Protein AF-A0A7Y9XLE7-F1 (afdb_monomer)

InterPro domains:
  IPR015025 PoNi, C-terminal [PF08929] (77-191)
  IPR028983 PA2201-like, C-terminal [G3DSA:1.10.3920.10] (38-195)
  IPR028983 PA2201-like, C-terminal [SSF140731] (40-192)

Structure (mmCIF, N/CA/C/O backbone):
data_AF-A0A7Y9XLE7-F1
#
_entry.id   AF-A0A7Y9XLE7-F1
#
loop_
_atom_site.group_PDB
_atom_site.id
_atom_site.type_symbol
_atom_site.label_atom_id
_atom_site.label_alt_id
_atom_site.label_comp_id
_atom_site.label_asym_id
_atom_site.label_entity_id
_atom_site.label_seq_id
_atom_site.pdbx_PDB_ins_code
_atom_site.Cartn_x
_atom_site.Cartn_y
_atom_site.Cartn_z
_atom_site.occupancy
_atom_site.B_iso_or_equiv
_atom_site.auth_seq_id
_atom_site.auth_comp_id
_atom_site.auth_asym_id
_atom_site.auth_atom_id
_atom_site.pdbx_PDB_model_num
ATOM 1 N N . MET A 1 1 ? 15.382 15.182 -51.340 1.00 34.88 1 MET A N 1
ATOM 2 C CA . MET A 1 1 ? 16.025 14.091 -52.101 1.00 34.88 1 MET A CA 1
ATOM 3 C C . MET A 1 1 ? 16.217 12.939 -51.126 1.00 34.88 1 MET A C 1
ATOM 5 O O . MET A 1 1 ? 17.193 12.915 -50.391 1.00 34.88 1 MET A O 1
ATOM 9 N N . ASN A 1 2 ? 15.190 12.095 -50.997 1.00 34.50 2 ASN A N 1
ATOM 10 C CA . ASN A 1 2 ? 15.165 11.000 -50.029 1.00 34.50 2 ASN A CA 1
ATOM 11 C C . ASN A 1 2 ? 16.141 9.923 -50.498 1.00 34.50 2 ASN A C 1
ATOM 13 O O . ASN A 1 2 ? 15.897 9.280 -51.518 1.00 34.50 2 ASN A O 1
ATOM 17 N N . ALA A 1 3 ? 17.249 9.754 -49.781 1.00 41.59 3 ALA A N 1
ATOM 18 C CA . ALA A 1 3 ? 18.109 8.599 -49.968 1.00 41.59 3 ALA A CA 1
ATOM 19 C C . ALA A 1 3 ? 17.281 7.346 -49.649 1.00 41.59 3 ALA A C 1
ATOM 21 O O . ALA A 1 3 ? 16.800 7.178 -48.529 1.00 41.59 3 ALA A O 1
ATOM 22 N N . GLN A 1 4 ? 17.051 6.506 -50.658 1.00 45.34 4 GLN A N 1
ATOM 23 C CA . GLN A 1 4 ? 16.388 5.219 -50.483 1.00 45.34 4 GLN A CA 1
ATOM 24 C C . GLN A 1 4 ? 17.267 4.337 -49.589 1.00 45.34 4 GLN A C 1
ATOM 26 O O . GLN A 1 4 ? 18.405 4.019 -49.935 1.00 45.34 4 GLN A O 1
ATOM 31 N N . LEU A 1 5 ? 16.741 3.981 -48.416 1.00 48.12 5 LEU A N 1
ATOM 32 C CA . LEU A 1 5 ? 17.380 3.062 -47.478 1.00 48.12 5 LEU A CA 1
ATOM 33 C C . LEU A 1 5 ? 17.493 1.670 -48.123 1.00 48.12 5 LEU A C 1
ATOM 35 O O . LEU A 1 5 ? 16.550 1.193 -48.755 1.00 48.12 5 LEU A O 1
ATOM 39 N N . LYS A 1 6 ? 18.654 1.021 -47.976 1.00 43.78 6 LYS A N 1
ATOM 40 C CA . LYS A 1 6 ? 18.892 -0.337 -48.490 1.00 43.78 6 LYS A CA 1
ATOM 41 C C . LYS A 1 6 ? 18.115 -1.382 -47.662 1.00 43.78 6 LYS A C 1
ATOM 43 O O . LYS A 1 6 ? 17.879 -1.146 -46.472 1.00 43.78 6 LYS A O 1
ATOM 48 N N . PRO A 1 7 ? 17.738 -2.539 -48.249 1.00 38.97 7 PRO A N 1
ATOM 49 C CA . PRO A 1 7 ? 17.006 -3.590 -47.538 1.00 38.97 7 PRO A CA 1
ATOM 50 C C . PRO A 1 7 ? 17.780 -4.042 -46.291 1.00 38.97 7 PRO A C 1
ATOM 52 O O . PRO A 1 7 ? 18.959 -4.372 -46.393 1.00 38.97 7 PRO A O 1
ATOM 55 N N . GLY A 1 8 ? 17.130 -4.013 -45.123 1.00 51.28 8 GLY A N 1
ATOM 56 C CA . GLY A 1 8 ? 17.732 -4.341 -43.820 1.00 51.28 8 GLY A CA 1
ATOM 57 C C . GLY A 1 8 ? 18.099 -3.143 -42.929 1.00 51.28 8 GLY A C 1
ATOM 58 O O . GLY A 1 8 ? 18.514 -3.352 -41.796 1.00 51.28 8 GLY A O 1
ATOM 59 N N . GLN A 1 9 ? 17.926 -1.897 -43.393 1.00 45.25 9 GLN A N 1
ATOM 60 C CA . GLN A 1 9 ? 18.144 -0.682 -42.579 1.00 45.25 9 GLN A CA 1
ATOM 61 C C . GLN A 1 9 ? 16.893 0.200 -42.406 1.00 45.25 9 GLN A C 1
ATOM 63 O O . GLN A 1 9 ? 16.992 1.394 -42.131 1.00 45.25 9 GLN A O 1
ATOM 68 N N . GLY A 1 10 ? 15.701 -0.378 -42.555 1.00 42.09 10 GLY A N 1
ATOM 69 C CA . GLY A 1 10 ? 14.432 0.280 -42.246 1.00 42.09 10 GLY A CA 1
ATOM 70 C C . GLY A 1 10 ? 13.748 -0.411 -41.074 1.00 42.09 10 GLY A C 1
ATOM 71 O O . GLY A 1 10 ? 13.739 -1.637 -41.019 1.00 42.09 10 GLY A O 1
ATOM 72 N N . TRP A 1 11 ? 13.173 0.370 -40.158 1.00 43.31 11 TRP A N 1
ATOM 73 C CA . TRP A 1 11 ? 12.270 -0.136 -39.122 1.00 43.31 11 TRP A CA 1
ATOM 74 C C . TRP A 1 11 ? 11.140 -0.935 -39.778 1.00 43.31 11 TRP A C 1
ATOM 76 O O . TRP A 1 11 ? 10.329 -0.359 -40.503 1.00 43.31 11 TRP A O 1
ATOM 86 N N . ASP A 1 12 ? 11.105 -2.249 -39.550 1.00 43.38 12 ASP A N 1
ATOM 87 C CA . ASP A 1 12 ? 10.095 -3.138 -40.123 1.00 43.38 12 ASP A CA 1
ATOM 88 C C . ASP A 1 12 ? 8.789 -3.053 -39.321 1.00 43.38 12 ASP A C 1
ATOM 90 O O . ASP A 1 12 ? 8.678 -3.524 -38.189 1.00 43.38 12 ASP A O 1
ATOM 94 N N . HIS A 1 13 ? 7.778 -2.431 -39.923 1.00 45.25 13 HIS A N 1
ATOM 95 C CA . HIS A 1 13 ? 6.449 -2.234 -39.340 1.00 45.25 13 HIS A CA 1
ATOM 96 C C . HIS A 1 13 ? 5.614 -3.527 -39.321 1.00 45.25 13 HIS A C 1
ATOM 98 O O . HIS A 1 13 ? 4.537 -3.549 -38.725 1.00 45.25 13 HIS A O 1
ATOM 104 N N . ARG A 1 14 ? 6.084 -4.620 -39.941 1.00 43.12 14 ARG A N 1
ATOM 105 C CA . ARG A 1 14 ? 5.376 -5.911 -39.971 1.00 43.12 14 ARG A CA 1
ATOM 106 C C . ARG A 1 14 ? 5.383 -6.636 -38.625 1.00 43.12 14 ARG A C 1
ATOM 108 O O . ARG A 1 14 ? 4.550 -7.510 -38.407 1.00 43.12 14 ARG A O 1
ATOM 115 N N . HIS A 1 15 ? 6.236 -6.223 -37.690 1.00 42.44 15 HIS A N 1
ATOM 116 C CA . HIS A 1 15 ? 6.252 -6.768 -36.332 1.00 42.44 15 HIS A CA 1
ATOM 117 C C . HIS A 1 15 ? 5.194 -6.161 -35.397 1.00 42.44 15 HIS A C 1
ATOM 119 O O . HIS A 1 15 ? 5.010 -6.671 -34.299 1.00 42.44 15 HIS A O 1
ATOM 125 N N . LEU A 1 16 ? 4.451 -5.128 -35.816 1.00 45.34 16 LEU A N 1
ATOM 126 C CA . LEU A 1 16 ? 3.445 -4.476 -34.960 1.00 45.34 16 LEU A CA 1
ATOM 127 C C . LEU A 1 16 ? 2.172 -5.310 -34.735 1.00 45.34 16 LEU A C 1
ATOM 129 O O . LEU A 1 16 ? 1.419 -5.023 -33.811 1.00 45.34 16 LEU A O 1
ATOM 133 N N . LEU A 1 17 ? 1.925 -6.326 -35.567 1.00 38.72 17 LEU A N 1
ATOM 134 C CA . LEU A 1 17 ? 0.737 -7.191 -35.484 1.00 38.72 17 LEU A CA 1
ATOM 135 C C . LEU A 1 17 ? 1.077 -8.684 -35.417 1.00 38.72 17 LEU A C 1
ATOM 137 O O . LEU A 1 17 ? 0.182 -9.526 -35.465 1.00 38.72 17 LEU A O 1
ATOM 141 N N . THR A 1 18 ? 2.361 -9.028 -35.310 1.00 35.66 18 THR A N 1
ATOM 142 C CA . THR A 1 18 ? 2.745 -10.413 -35.035 1.00 35.66 18 THR A CA 1
ATOM 143 C C . THR A 1 18 ? 2.629 -10.600 -33.527 1.00 35.66 18 THR A C 1
ATOM 145 O O . THR A 1 18 ? 3.255 -9.848 -32.781 1.00 35.66 18 THR A O 1
ATOM 148 N N . ALA A 1 19 ? 1.814 -11.558 -33.068 1.00 40.44 19 ALA A N 1
ATOM 149 C CA . ALA A 1 19 ? 1.844 -11.973 -31.665 1.00 40.44 19 ALA A CA 1
ATOM 150 C C . ALA A 1 19 ? 3.314 -12.211 -31.273 1.00 40.44 19 ALA A C 1
ATOM 152 O O . ALA A 1 19 ? 4.044 -12.747 -32.115 1.00 40.44 19 ALA A O 1
ATOM 153 N N . PRO A 1 20 ? 3.777 -11.788 -30.081 1.00 43.38 20 PRO A N 1
ATOM 154 C CA . PRO A 1 20 ? 5.185 -11.900 -29.734 1.00 43.38 20 PRO A CA 1
ATOM 155 C C . PRO A 1 20 ? 5.637 -13.343 -29.964 1.00 43.38 20 PRO A C 1
ATOM 157 O O . PRO A 1 20 ? 5.138 -14.265 -29.318 1.00 43.38 20 PRO A O 1
ATOM 160 N N . LEU A 1 21 ? 6.541 -13.548 -30.926 1.00 45.34 21 LEU A N 1
ATOM 161 C CA . LEU A 1 21 ? 7.327 -14.773 -30.970 1.00 45.34 21 LEU A CA 1
ATOM 162 C C . LEU A 1 21 ? 8.032 -14.847 -29.619 1.00 45.34 21 LEU A C 1
ATOM 164 O O . LEU A 1 21 ? 8.531 -13.813 -29.172 1.00 45.34 21 LEU A O 1
ATOM 168 N N . ALA A 1 22 ? 7.952 -16.024 -28.982 1.00 45.66 22 ALA A N 1
ATOM 169 C CA . ALA A 1 22 ? 8.469 -16.342 -27.653 1.00 45.66 22 ALA A CA 1
ATOM 170 C C . ALA A 1 22 ? 9.547 -15.344 -27.232 1.00 45.66 22 ALA A C 1
ATOM 172 O O . ALA A 1 22 ? 10.627 -15.305 -27.814 1.00 45.66 22 ALA A O 1
ATOM 173 N N . SER A 1 23 ? 9.181 -14.458 -26.311 1.00 45.88 23 SER A N 1
ATOM 174 C CA . SER A 1 23 ? 10.076 -13.400 -25.880 1.00 45.88 23 SER A CA 1
ATOM 175 C C . SER A 1 23 ? 11.349 -14.050 -25.326 1.00 45.88 23 SER A C 1
ATOM 177 O O . SER A 1 23 ? 11.268 -14.980 -24.525 1.00 45.88 23 SER A O 1
ATOM 179 N N . ASP A 1 24 ? 12.517 -13.557 -25.743 1.00 46.06 24 ASP A N 1
ATOM 180 C CA . ASP A 1 24 ? 13.814 -13.968 -25.186 1.00 46.06 24 ASP A CA 1
ATOM 181 C C . ASP A 1 24 ? 13.969 -13.545 -23.707 1.00 46.06 24 ASP A C 1
ATOM 183 O O . ASP A 1 24 ? 15.014 -13.765 -23.090 1.00 46.06 24 ASP A O 1
ATOM 187 N N . ASP A 1 25 ? 12.939 -12.926 -23.114 1.00 49.81 25 ASP A N 1
ATOM 188 C CA . ASP A 1 25 ? 12.828 -12.769 -21.672 1.00 49.81 25 ASP A CA 1
ATOM 189 C C . ASP A 1 25 ? 12.755 -14.167 -21.032 1.00 49.81 25 ASP A C 1
ATOM 191 O O . ASP A 1 25 ? 11.820 -14.918 -21.313 1.00 49.81 25 ASP A O 1
ATOM 195 N N . PRO A 1 26 ? 13.677 -14.538 -20.130 1.00 47.78 26 PRO A N 1
ATOM 196 C CA . PRO A 1 26 ? 13.590 -15.794 -19.385 1.00 47.78 26 PRO A CA 1
ATOM 197 C C . PRO A 1 26 ? 12.337 -15.895 -18.492 1.00 47.78 26 PRO A C 1
ATOM 199 O O . PRO A 1 26 ? 12.092 -16.947 -17.905 1.00 47.78 26 PRO A O 1
ATOM 202 N N . ARG A 1 27 ? 11.549 -14.817 -18.373 1.00 51.41 27 ARG A N 1
ATOM 203 C CA . ARG A 1 27 ? 10.217 -14.778 -17.743 1.00 51.41 27 ARG A CA 1
ATOM 204 C C . ARG A 1 27 ? 9.069 -14.964 -18.742 1.00 51.41 27 ARG A C 1
ATOM 206 O O . ARG A 1 27 ? 7.908 -14.971 -18.338 1.00 51.41 27 ARG A O 1
ATOM 213 N N . SER A 1 28 ? 9.357 -15.056 -20.038 1.00 43.75 28 SER A N 1
ATOM 214 C CA . SER A 1 28 ? 8.356 -15.357 -21.053 1.00 43.75 28 SER A CA 1
ATOM 215 C C . SER A 1 28 ? 8.065 -16.852 -21.048 1.00 43.75 28 SER A C 1
ATOM 217 O O . SER A 1 28 ? 8.960 -17.696 -21.085 1.00 43.75 28 SER A O 1
ATOM 219 N N . HIS A 1 29 ? 6.783 -17.178 -20.939 1.00 48.94 29 HIS A N 1
ATOM 220 C CA . HIS A 1 29 ? 6.314 -18.550 -20.914 1.00 48.94 29 HIS A CA 1
ATOM 221 C C . HIS A 1 29 ? 5.743 -18.909 -22.285 1.00 48.94 29 HIS A C 1
ATOM 223 O O . HIS A 1 29 ? 4.919 -18.183 -22.838 1.00 48.94 29 HIS A O 1
ATOM 229 N N . THR A 1 30 ? 6.173 -20.046 -22.828 1.00 46.44 30 THR A N 1
ATOM 230 C CA . THR A 1 30 ? 5.670 -20.609 -24.092 1.00 46.44 30 THR A CA 1
ATOM 231 C C . THR A 1 30 ? 4.249 -21.166 -23.974 1.00 46.44 30 THR A C 1
ATOM 233 O O . THR A 1 30 ? 3.589 -21.360 -24.991 1.00 46.44 30 THR A O 1
ATOM 236 N N . ASP A 1 31 ? 3.763 -21.375 -22.748 1.00 45.69 31 ASP A N 1
ATOM 237 C CA . ASP A 1 31 ? 2.378 -21.715 -22.436 1.00 45.69 31 ASP A CA 1
ATOM 238 C C . ASP A 1 31 ? 1.730 -20.573 -21.637 1.00 45.69 31 ASP A C 1
ATOM 240 O O . ASP A 1 31 ? 2.122 -20.288 -20.501 1.00 45.69 31 ASP A O 1
ATOM 244 N N . LEU A 1 32 ? 0.718 -19.941 -22.236 1.00 42.16 32 LEU A N 1
ATOM 245 C CA . LEU A 1 32 ? -0.076 -18.857 -21.645 1.00 42.16 32 LEU A CA 1
ATOM 246 C C . LEU A 1 32 ? -0.809 -19.287 -20.360 1.00 42.16 32 LEU A C 1
ATOM 248 O O . LEU A 1 32 ? -1.194 -18.432 -19.565 1.00 42.16 32 LEU A O 1
ATOM 252 N N . HIS A 1 33 ? -0.977 -20.594 -20.136 1.00 43.84 33 HIS A N 1
ATOM 253 C CA . HIS A 1 33 ? -1.606 -21.174 -18.947 1.00 43.84 33 HIS A CA 1
ATOM 254 C C . HIS A 1 33 ? -0.607 -21.649 -17.881 1.00 43.84 33 HIS A C 1
ATOM 256 O O . HIS A 1 33 ? -1.019 -22.076 -16.804 1.00 43.84 33 HIS A O 1
ATOM 262 N N . SER A 1 34 ? 0.701 -21.539 -18.134 1.00 45.41 34 SER A N 1
ATOM 263 C CA . SER A 1 34 ? 1.747 -21.950 -17.184 1.00 45.41 34 SER A CA 1
ATOM 264 C C . SER A 1 34 ? 2.117 -20.878 -16.150 1.00 45.41 34 SER A C 1
ATOM 266 O O . SER A 1 34 ? 2.999 -21.096 -15.315 1.00 45.41 34 SER A O 1
ATOM 268 N N . TRP A 1 35 ? 1.444 -19.724 -16.178 1.00 57.06 35 TRP A N 1
ATOM 269 C CA . TRP A 1 35 ? 1.631 -18.661 -15.195 1.00 57.06 35 TRP A CA 1
ATOM 270 C C . TRP A 1 35 ? 1.112 -19.101 -13.825 1.00 57.06 35 TRP A C 1
ATOM 272 O O . TRP A 1 35 ? -0.078 -19.032 -13.522 1.00 57.06 35 TRP A O 1
ATOM 282 N N . VAL A 1 36 ? 2.028 -19.570 -12.979 1.00 66.69 36 VAL A N 1
ATOM 283 C CA . VAL A 1 36 ? 1.727 -19.852 -11.578 1.00 66.69 36 VAL A CA 1
ATOM 284 C C . VAL A 1 36 ? 1.883 -18.558 -10.793 1.00 66.69 36 VAL A C 1
ATOM 286 O O . VAL A 1 36 ? 2.998 -18.138 -10.474 1.00 66.69 36 VAL A O 1
ATOM 289 N N . PHE A 1 37 ? 0.751 -17.940 -10.477 1.00 77.31 37 PHE A N 1
ATOM 290 C CA . PHE A 1 37 ? 0.699 -16.779 -9.604 1.00 77.31 37 PHE A CA 1
ATOM 291 C C . PHE A 1 37 ? 1.059 -17.185 -8.167 1.00 77.31 37 PHE A C 1
ATOM 293 O O . PHE A 1 37 ? 0.535 -18.166 -7.640 1.00 77.31 37 PHE A O 1
ATOM 300 N N . LYS A 1 38 ? 1.995 -16.465 -7.543 1.00 90.06 38 LYS A N 1
ATOM 301 C CA . LYS A 1 38 ? 2.487 -16.747 -6.183 1.00 90.06 38 LYS A CA 1
ATOM 302 C C . LYS A 1 38 ? 2.763 -15.443 -5.461 1.00 90.06 38 LYS A C 1
ATOM 304 O O . LYS A 1 38 ? 3.632 -14.701 -5.908 1.00 90.06 38 LYS A O 1
ATOM 309 N N . LEU A 1 39 ? 2.114 -15.205 -4.322 1.00 92.75 39 LEU A N 1
ATOM 310 C CA . LEU A 1 39 ? 2.345 -13.997 -3.522 1.00 92.75 39 LEU A CA 1
ATOM 311 C C . LEU A 1 39 ? 3.769 -13.920 -2.949 1.00 92.75 39 LEU A C 1
ATOM 313 O O . LEU A 1 39 ? 4.256 -12.834 -2.654 1.00 92.75 39 LEU A O 1
ATOM 317 N N . SER A 1 40 ? 4.482 -15.048 -2.852 1.00 92.44 40 SER A N 1
ATOM 318 C CA . SER A 1 40 ? 5.902 -15.072 -2.479 1.00 92.44 40 SER A CA 1
ATOM 319 C C . SER A 1 40 ? 6.830 -14.437 -3.525 1.00 92.44 40 SER A C 1
ATOM 321 O O . SER A 1 40 ? 7.981 -14.146 -3.215 1.00 92.44 40 SER A O 1
ATOM 323 N N . ASP A 1 41 ? 6.374 -14.266 -4.769 1.00 92.94 41 ASP A N 1
ATOM 324 C CA . ASP A 1 41 ? 7.095 -13.521 -5.803 1.00 92.94 41 ASP A CA 1
ATOM 325 C C . ASP A 1 41 ? 6.760 -12.025 -5.693 1.00 92.94 41 ASP A C 1
ATOM 327 O O . ASP A 1 41 ? 5.592 -11.643 -5.612 1.00 92.94 41 ASP A O 1
ATOM 331 N N . LEU A 1 42 ? 7.783 -11.165 -5.675 1.00 94.06 42 LEU A N 1
ATOM 332 C CA . LEU A 1 42 ? 7.597 -9.730 -5.443 1.00 94.06 42 LEU A CA 1
ATOM 333 C C . LEU A 1 42 ? 6.848 -9.029 -6.589 1.00 94.06 42 LEU A C 1
ATOM 335 O O . LEU A 1 42 ? 6.094 -8.095 -6.324 1.00 94.06 42 LEU A O 1
ATOM 339 N N . ASN A 1 43 ? 7.012 -9.466 -7.844 1.00 91.81 43 ASN A N 1
ATOM 340 C CA . ASN A 1 43 ? 6.285 -8.887 -8.981 1.00 91.81 43 ASN A CA 1
ATOM 341 C C . ASN A 1 43 ? 4.794 -9.190 -8.875 1.00 91.81 43 ASN A C 1
ATOM 343 O O . ASN A 1 43 ? 3.962 -8.295 -9.012 1.00 91.81 43 ASN A O 1
ATOM 347 N N . HIS A 1 44 ? 4.470 -10.445 -8.576 1.00 93.00 44 HIS A N 1
ATOM 348 C CA . HIS A 1 44 ? 3.101 -10.884 -8.343 1.00 93.00 44 HIS A CA 1
ATOM 349 C C . HIS A 1 44 ? 2.472 -10.136 -7.165 1.00 93.00 44 HIS A C 1
ATOM 351 O O . HIS A 1 44 ? 1.398 -9.549 -7.306 1.00 93.00 44 HIS A O 1
ATOM 357 N N . TYR A 1 45 ? 3.173 -10.083 -6.031 1.00 95.44 45 TYR A N 1
ATOM 358 C CA . TYR A 1 45 ? 2.720 -9.357 -4.849 1.00 95.44 45 TYR A CA 1
ATOM 359 C C . TYR A 1 45 ? 2.436 -7.885 -5.152 1.00 95.44 45 TYR A C 1
ATOM 361 O O . TYR A 1 45 ? 1.351 -7.391 -4.847 1.00 95.44 45 TYR A O 1
ATOM 369 N N . ASN A 1 46 ? 3.374 -7.197 -5.809 1.00 94.94 46 ASN A N 1
ATOM 370 C CA . ASN A 1 46 ? 3.229 -5.789 -6.160 1.00 94.94 46 ASN A CA 1
ATOM 371 C C . ASN A 1 46 ? 2.042 -5.553 -7.109 1.00 94.94 46 ASN A C 1
ATOM 373 O O . ASN A 1 46 ? 1.257 -4.638 -6.871 1.00 94.94 46 ASN A O 1
ATOM 377 N N . TRP A 1 47 ? 1.831 -6.412 -8.114 1.00 92.88 47 TRP A N 1
ATOM 378 C CA . TRP A 1 47 ? 0.639 -6.335 -8.966 1.00 92.88 47 TRP A CA 1
ATOM 379 C C . TRP A 1 47 ? -0.663 -6.516 -8.191 1.00 92.88 47 TRP A C 1
ATOM 381 O O . TRP A 1 47 ? -1.593 -5.738 -8.393 1.00 92.88 47 TRP A O 1
ATOM 391 N N . CYS A 1 48 ? -0.743 -7.500 -7.293 1.00 95.50 48 CYS A N 1
ATOM 392 C CA . CYS A 1 48 ? -1.931 -7.690 -6.459 1.00 95.50 48 CYS A CA 1
ATOM 393 C C . CYS A 1 48 ? -2.212 -6.477 -5.587 1.00 95.50 48 CYS A C 1
ATOM 395 O O . CYS A 1 48 ? -3.335 -5.979 -5.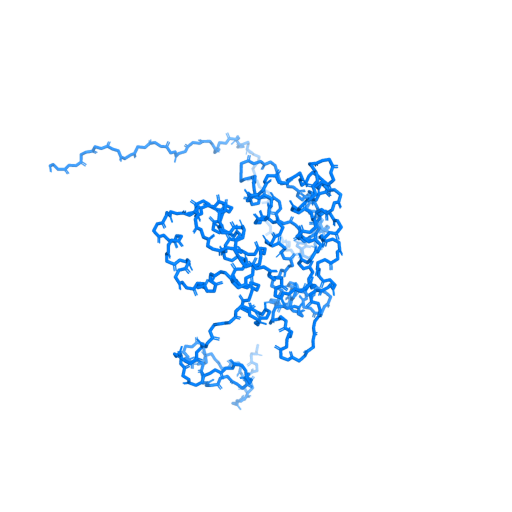575 1.00 95.50 48 CYS A O 1
ATOM 397 N N . PHE A 1 49 ? -1.190 -5.970 -4.903 1.00 96.75 49 PHE A N 1
ATOM 398 C CA . PHE A 1 49 ? -1.337 -4.818 -4.024 1.00 96.75 49 PHE A CA 1
ATOM 399 C C . PHE A 1 49 ? -1.798 -3.580 -4.800 1.00 96.75 49 PHE A C 1
ATOM 401 O O . PHE A 1 49 ? -2.679 -2.851 -4.346 1.00 96.75 49 PHE A O 1
ATOM 408 N N . TRP A 1 50 ? -1.257 -3.366 -6.001 1.00 96.12 50 TRP A N 1
ATOM 409 C CA . TRP A 1 50 ? -1.676 -2.276 -6.876 1.00 96.12 50 TRP A CA 1
ATOM 410 C C . TRP A 1 50 ? -3.111 -2.432 -7.369 1.00 96.12 50 TRP A C 1
ATOM 412 O O . TRP A 1 50 ? -3.877 -1.474 -7.303 1.00 96.12 50 TRP A O 1
ATOM 422 N N . LEU A 1 51 ? -3.500 -3.620 -7.834 1.00 96.94 51 LEU A N 1
ATOM 423 C CA . LEU A 1 51 ? -4.864 -3.868 -8.302 1.00 96.94 51 LEU A CA 1
ATOM 424 C C . LEU A 1 51 ? -5.882 -3.699 -7.174 1.00 96.94 51 LEU A C 1
ATOM 426 O O . LEU A 1 51 ? -6.910 -3.061 -7.384 1.00 96.94 51 LEU A O 1
ATOM 430 N N . VAL A 1 52 ? -5.580 -4.204 -5.975 1.00 98.00 52 VAL A N 1
ATOM 431 C CA . VAL A 1 52 ? -6.416 -4.007 -4.783 1.00 98.00 52 VAL A CA 1
ATOM 432 C C . VAL A 1 52 ? -6.484 -2.530 -4.410 1.00 98.00 52 VAL A C 1
ATOM 434 O O . VAL A 1 52 ? -7.576 -2.003 -4.221 1.00 98.00 52 VAL A O 1
ATOM 437 N N . GLY A 1 53 ? -5.346 -1.834 -4.360 1.00 97.94 53 GLY A N 1
ATOM 438 C CA . GLY A 1 53 ? -5.302 -0.413 -4.021 1.00 97.94 53 GLY A CA 1
ATOM 439 C C . GLY A 1 53 ? -6.093 0.460 -4.990 1.00 97.94 53 GLY A C 1
ATOM 440 O O . GLY A 1 53 ? -6.871 1.308 -4.558 1.00 97.94 53 GLY A O 1
ATOM 441 N N . LEU A 1 54 ? -5.967 0.206 -6.294 1.00 97.81 54 LEU A N 1
ATOM 442 C CA . LEU A 1 54 ? -6.765 0.881 -7.318 1.00 97.81 54 LEU A CA 1
ATOM 443 C C . LEU A 1 54 ? -8.248 0.517 -7.206 1.00 97.81 54 LEU A C 1
ATOM 445 O O . LEU A 1 54 ? -9.093 1.401 -7.287 1.00 97.81 54 LEU A O 1
ATOM 449 N N . ALA A 1 55 ? -8.580 -0.755 -6.983 1.00 97.94 55 ALA A N 1
ATOM 450 C CA . ALA A 1 55 ? -9.960 -1.200 -6.817 1.00 97.94 55 ALA A CA 1
ATOM 451 C C . ALA A 1 55 ? -10.651 -0.552 -5.605 1.00 97.94 55 ALA A C 1
ATOM 453 O O . ALA A 1 55 ? -11.840 -0.229 -5.676 1.00 97.94 55 ALA A O 1
ATOM 454 N N . LEU A 1 56 ? -9.910 -0.355 -4.509 1.00 97.88 56 LEU A N 1
ATOM 455 C CA . LEU A 1 56 ? -10.371 0.355 -3.318 1.00 97.88 56 LEU A CA 1
ATOM 456 C C . LEU A 1 56 ? -10.516 1.858 -3.576 1.00 97.88 56 LEU A C 1
ATOM 458 O O . LEU A 1 56 ? -11.543 2.433 -3.226 1.00 97.88 56 LEU A O 1
ATOM 462 N N . ALA A 1 57 ? -9.520 2.495 -4.197 1.00 97.06 57 ALA A N 1
ATOM 463 C CA . ALA A 1 57 ? -9.543 3.932 -4.470 1.00 97.06 57 ALA A CA 1
ATOM 464 C C . ALA A 1 57 ? -10.639 4.329 -5.473 1.00 97.06 57 ALA A C 1
ATOM 466 O O . ALA A 1 57 ? -11.292 5.351 -5.297 1.00 97.06 57 ALA A O 1
ATOM 467 N N . LEU A 1 58 ? -10.858 3.504 -6.501 1.00 96.69 58 LEU A N 1
ATOM 468 C CA . LEU A 1 58 ? -11.838 3.743 -7.566 1.00 96.69 58 LEU A CA 1
ATOM 469 C C . LEU A 1 58 ? -13.235 3.194 -7.253 1.00 96.69 58 LEU A C 1
ATOM 471 O O . LEU A 1 58 ? -14.127 3.330 -8.086 1.00 96.69 58 LEU A O 1
ATOM 475 N N . GLU A 1 59 ? -13.413 2.541 -6.102 1.00 95.88 59 GLU A N 1
ATOM 476 C CA . GLU A 1 59 ? -14.698 1.992 -5.651 1.00 95.88 59 GLU A CA 1
ATOM 477 C C . GLU A 1 59 ? -15.383 1.130 -6.727 1.00 95.88 59 GLU A C 1
ATOM 479 O O . GLU A 1 59 ? -16.566 1.281 -7.034 1.00 95.88 59 GLU A O 1
ATOM 484 N N . ILE A 1 60 ? -14.615 0.209 -7.331 1.00 96.56 60 ILE A N 1
ATOM 485 C CA . ILE A 1 60 ? -15.119 -0.642 -8.422 1.00 96.56 60 ILE A CA 1
ATOM 486 C C . ILE A 1 60 ? -16.340 -1.461 -7.967 1.00 96.56 60 ILE A C 1
ATOM 488 O O . ILE A 1 60 ? -16.407 -1.804 -6.789 1.00 96.56 60 ILE A O 1
ATOM 492 N N . PRO A 1 61 ? -17.268 -1.857 -8.856 1.00 97.88 61 PRO A N 1
ATOM 493 C CA . PRO A 1 61 ? -18.426 -2.674 -8.485 1.00 97.88 61 PRO A CA 1
ATOM 494 C C . PRO A 1 61 ? -18.057 -4.025 -7.853 1.00 97.88 61 PRO A C 1
ATOM 496 O O . PRO A 1 61 ? -17.043 -4.628 -8.210 1.00 97.88 61 PRO A O 1
ATOM 499 N N . ASP A 1 62 ? -18.922 -4.544 -6.978 1.00 96.56 62 ASP A N 1
ATOM 500 C CA . ASP A 1 62 ? -18.663 -5.778 -6.218 1.00 96.56 62 ASP A CA 1
ATOM 501 C C . ASP A 1 62 ? -18.410 -7.003 -7.100 1.00 96.56 62 ASP A C 1
ATOM 503 O O . ASP A 1 62 ? -17.554 -7.821 -6.783 1.00 96.56 62 ASP A O 1
ATOM 507 N N . GLU A 1 63 ? -19.080 -7.115 -8.248 1.00 96.25 63 GLU A N 1
ATOM 508 C CA . GLU A 1 63 ? -18.825 -8.203 -9.199 1.00 96.25 63 GLU A CA 1
ATOM 509 C C . GLU A 1 63 ? -17.362 -8.211 -9.680 1.00 96.25 63 GLU A C 1
ATOM 511 O O . GLU A 1 63 ? -16.719 -9.261 -9.750 1.00 96.25 63 GLU A O 1
ATOM 516 N N . GLN A 1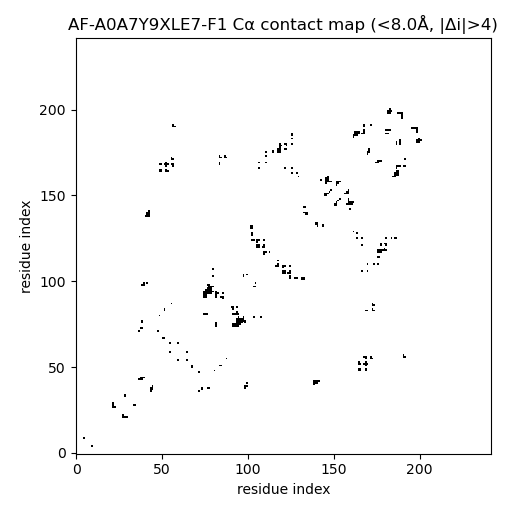 64 ? -16.807 -7.033 -9.981 1.00 96.81 64 GLN A N 1
ATOM 517 C CA . GLN A 1 64 ? -15.416 -6.902 -10.419 1.00 96.81 64 GLN A CA 1
ATOM 518 C C . GLN A 1 64 ? -14.451 -7.170 -9.264 1.00 96.81 64 GLN A C 1
ATOM 520 O O . GLN A 1 64 ? -13.424 -7.818 -9.465 1.00 96.81 64 GLN A O 1
ATOM 525 N N . TRP A 1 65 ? -14.808 -6.732 -8.056 1.00 97.12 65 TRP A N 1
ATOM 526 C CA . TRP A 1 65 ? -14.061 -7.037 -6.841 1.00 97.12 65 TRP A CA 1
ATOM 527 C C . TRP A 1 65 ? -13.980 -8.547 -6.581 1.00 97.12 65 TRP A C 1
ATOM 529 O O . TRP A 1 65 ? -12.883 -9.070 -6.417 1.00 97.12 65 TRP A O 1
ATOM 539 N N . GLN A 1 66 ? -15.096 -9.282 -6.651 1.00 95.81 66 GLN A N 1
ATOM 540 C CA . GLN A 1 66 ? -15.089 -10.741 -6.466 1.00 95.81 66 GLN A CA 1
ATOM 541 C C . GLN A 1 66 ? -14.217 -11.450 -7.507 1.00 95.81 66 GLN A C 1
ATOM 543 O O . GLN A 1 66 ? -13.440 -12.343 -7.170 1.00 95.81 66 GLN A O 1
ATOM 548 N N . ARG A 1 67 ? -14.286 -11.021 -8.774 1.00 94.94 67 ARG A N 1
ATOM 549 C CA . ARG A 1 67 ? -13.413 -11.552 -9.833 1.00 94.94 67 ARG A CA 1
ATOM 550 C C . ARG A 1 67 ? -11.940 -11.283 -9.541 1.00 94.94 67 ARG A C 1
ATOM 552 O O . ARG A 1 67 ? -11.120 -12.171 -9.754 1.00 94.94 67 ARG A O 1
ATOM 559 N N . LEU A 1 68 ? -11.611 -10.092 -9.042 1.00 94.25 68 LEU A N 1
ATOM 560 C CA . LEU A 1 68 ? -10.257 -9.757 -8.617 1.00 94.25 68 LEU A CA 1
ATOM 561 C C . LEU A 1 68 ? -9.792 -10.683 -7.485 1.00 94.25 68 LEU A C 1
ATOM 563 O O . LEU A 1 68 ? -8.711 -11.246 -7.593 1.00 94.25 68 LEU A O 1
ATOM 567 N N . LEU A 1 69 ? -10.605 -10.921 -6.451 1.00 93.25 69 LEU A N 1
ATOM 568 C CA . LEU A 1 69 ? -10.220 -11.799 -5.337 1.00 93.25 69 LEU A CA 1
ATOM 569 C C . LEU A 1 69 ? -9.942 -13.241 -5.777 1.00 93.25 69 LEU A C 1
ATOM 571 O O . LEU A 1 69 ? -8.980 -13.845 -5.304 1.00 93.25 69 LEU A O 1
ATOM 575 N N . VAL A 1 70 ? -10.732 -13.769 -6.716 1.00 90.81 70 VAL A N 1
ATOM 576 C CA . VAL A 1 70 ? -10.493 -15.095 -7.309 1.00 90.81 70 VAL A CA 1
ATOM 577 C C . VAL A 1 70 ? -9.164 -15.136 -8.071 1.00 90.81 70 VAL A C 1
ATOM 579 O O . VAL A 1 70 ? -8.462 -16.141 -8.004 1.00 90.81 70 VAL A O 1
ATOM 582 N N . LEU A 1 71 ? -8.803 -14.056 -8.774 1.00 89.44 71 LEU A N 1
ATOM 583 C CA . LEU A 1 71 ? -7.528 -13.958 -9.494 1.00 89.44 71 LEU A CA 1
ATOM 584 C C . LEU A 1 71 ? -6.324 -13.841 -8.551 1.00 89.44 71 LEU A C 1
ATOM 586 O O . LEU A 1 71 ? -5.275 -14.405 -8.843 1.00 89.44 71 LEU A O 1
ATOM 590 N N . ILE A 1 72 ? -6.473 -13.115 -7.440 1.00 91.06 72 ILE A N 1
ATOM 591 C CA . ILE A 1 72 ? -5.414 -12.937 -6.436 1.00 91.06 72 ILE A CA 1
ATOM 592 C C . ILE A 1 72 ? -5.170 -14.243 -5.671 1.00 91.06 72 ILE A C 1
ATOM 594 O O . ILE A 1 72 ? -4.023 -14.656 -5.503 1.00 91.06 72 ILE A O 1
ATOM 598 N N . GLY A 1 73 ? -6.238 -14.892 -5.193 1.00 89.94 73 GLY A N 1
ATOM 599 C CA . GLY A 1 73 ? -6.136 -16.062 -4.323 1.00 89.94 73 GLY A CA 1
ATOM 600 C C . GLY A 1 73 ? -5.372 -15.765 -3.024 1.00 89.94 73 GLY A C 1
ATOM 601 O O . GLY A 1 73 ? -5.572 -14.716 -2.401 1.00 89.94 73 GLY A O 1
ATOM 602 N N . GLY A 1 74 ? -4.531 -16.716 -2.599 1.00 90.25 74 GLY A N 1
ATOM 603 C CA . GLY A 1 74 ? -3.536 -16.531 -1.531 1.00 90.25 74 GLY A CA 1
ATOM 604 C C . GLY A 1 74 ? -4.089 -16.104 -0.167 1.00 90.25 74 GLY A C 1
ATOM 605 O O . GLY A 1 74 ? -3.393 -15.459 0.609 1.00 90.25 74 GLY A O 1
ATOM 606 N N . GLU A 1 75 ? -5.358 -16.403 0.110 1.00 94.06 75 GLU A N 1
ATOM 607 C CA . GLU A 1 75 ? -6.013 -16.055 1.369 1.00 94.06 75 GLU A CA 1
ATOM 608 C C . GLU A 1 75 ? -5.333 -16.735 2.567 1.00 94.06 75 GLU A C 1
ATOM 610 O O . GLU A 1 75 ? -5.204 -17.962 2.625 1.00 94.06 75 GLU A O 1
ATOM 615 N N . GLY A 1 76 ? -4.921 -15.932 3.548 1.00 96.69 76 GLY A N 1
ATOM 616 C CA . GLY A 1 76 ? -4.227 -16.392 4.742 1.00 96.69 76 GLY A CA 1
ATOM 617 C C . GLY A 1 76 ? -2.712 -16.534 4.576 1.00 96.69 76 GLY A C 1
ATOM 618 O O . GLY A 1 76 ? -2.077 -17.092 5.473 1.00 96.69 76 GLY A O 1
ATOM 619 N N . GLU A 1 77 ? -2.129 -16.082 3.462 1.00 96.75 77 GLU A N 1
ATOM 620 C CA . GLU A 1 77 ? -0.680 -16.140 3.227 1.00 96.75 77 GLU A CA 1
ATOM 621 C C . GLU A 1 77 ? 0.066 -14.887 3.713 1.00 96.75 77 GLU A C 1
ATOM 623 O O . GLU A 1 77 ? 1.192 -15.022 4.197 1.00 96.75 77 GLU A O 1
ATOM 628 N N . ASP A 1 78 ? -0.534 -13.692 3.611 1.00 98.12 78 ASP A N 1
ATOM 629 C CA . ASP A 1 78 ? 0.126 -12.412 3.916 1.00 98.12 78 ASP A CA 1
ATOM 630 C C . ASP A 1 78 ? -0.705 -11.541 4.858 1.00 98.12 78 ASP A C 1
ATOM 632 O O . ASP A 1 78 ? -1.828 -11.159 4.547 1.00 98.12 78 ASP A O 1
ATOM 636 N N . GLU A 1 79 ? -0.119 -11.148 5.986 1.00 98.38 79 GLU A N 1
ATOM 637 C CA . GLU A 1 79 ? -0.792 -10.331 6.998 1.00 98.38 79 GLU A CA 1
ATOM 638 C C . GLU A 1 79 ? -1.283 -8.993 6.429 1.00 98.38 79 GLU A C 1
ATOM 640 O O . GLU A 1 79 ? -2.410 -8.576 6.696 1.00 98.38 79 GLU A O 1
ATOM 645 N N . LEU A 1 80 ? -0.447 -8.294 5.659 1.00 98.56 80 LEU A N 1
ATOM 646 C CA . LEU A 1 80 ? -0.748 -6.927 5.246 1.00 98.56 80 LEU A CA 1
ATOM 647 C C . LEU A 1 80 ? -1.781 -6.892 4.117 1.00 98.56 80 LEU A C 1
ATOM 649 O O . LEU A 1 80 ? -2.783 -6.185 4.233 1.00 98.56 80 LEU A O 1
ATOM 653 N N . LEU A 1 81 ? -1.550 -7.644 3.039 1.00 98.31 81 LEU A N 1
ATOM 654 C CA . LEU A 1 81 ? -2.458 -7.686 1.896 1.00 98.31 81 LEU A CA 1
ATOM 655 C C . LEU A 1 81 ? -3.823 -8.250 2.303 1.00 98.31 81 LEU A C 1
ATOM 657 O O . LEU A 1 81 ? -4.846 -7.694 1.901 1.00 98.31 81 LEU A O 1
ATOM 661 N N . ASP A 1 82 ? -3.859 -9.293 3.141 1.00 98.38 82 ASP A N 1
ATOM 662 C CA . ASP A 1 82 ? -5.128 -9.853 3.605 1.00 98.38 82 ASP A CA 1
ATOM 663 C C . ASP A 1 82 ? -5.922 -8.843 4.432 1.00 98.38 82 ASP A C 1
ATOM 665 O O . ASP A 1 82 ? -7.125 -8.725 4.225 1.00 98.38 82 ASP A O 1
ATOM 669 N N . ARG A 1 83 ? -5.273 -8.057 5.302 1.00 98.56 83 ARG A N 1
ATOM 670 C CA . ARG A 1 83 ? -5.954 -7.003 6.077 1.00 98.56 83 ARG A CA 1
ATOM 671 C C . ARG A 1 83 ? -6.488 -5.872 5.203 1.00 98.56 83 ARG A C 1
ATOM 673 O O . ARG A 1 83 ? -7.558 -5.344 5.489 1.00 98.56 83 ARG A O 1
ATOM 680 N N . VAL A 1 84 ? -5.764 -5.499 4.146 1.00 98.56 84 VAL A N 1
ATOM 681 C CA . VAL A 1 84 ? -6.243 -4.506 3.168 1.00 98.56 84 VAL A CA 1
ATOM 682 C C . VAL A 1 84 ? -7.468 -5.035 2.420 1.00 98.56 84 VAL A C 1
ATOM 684 O O . VAL A 1 84 ? -8.413 -4.291 2.187 1.00 98.56 84 VAL A O 1
ATOM 687 N N . ILE A 1 85 ? -7.483 -6.315 2.046 1.00 98.31 85 ILE A N 1
ATOM 688 C CA . ILE A 1 85 ? -8.640 -6.918 1.374 1.00 98.31 85 ILE A CA 1
ATOM 689 C C . ILE A 1 85 ? -9.821 -7.073 2.346 1.00 98.31 85 ILE A C 1
ATOM 691 O O . ILE A 1 85 ? -10.957 -6.774 1.971 1.00 98.31 85 ILE A O 1
ATOM 695 N N . ASP A 1 86 ? -9.570 -7.503 3.585 1.00 98.25 86 ASP A N 1
ATOM 696 C CA . ASP A 1 86 ? -10.592 -7.703 4.623 1.00 98.25 86 ASP A CA 1
ATOM 697 C C . ASP A 1 86 ? -11.352 -6.407 4.951 1.00 98.25 86 ASP A C 1
ATOM 699 O O . ASP A 1 86 ? -12.550 -6.452 5.224 1.00 98.25 86 ASP A O 1
ATOM 703 N N . SER A 1 87 ? -10.714 -5.236 4.793 1.00 97.75 87 SER A N 1
ATOM 704 C CA . SER A 1 87 ? -11.373 -3.934 4.986 1.00 97.75 87 SER A CA 1
ATOM 705 C C . SER A 1 87 ? -12.585 -3.718 4.068 1.00 97.75 87 SER A C 1
ATOM 707 O O . SER A 1 87 ? -13.460 -2.913 4.388 1.00 97.75 87 SER A O 1
ATOM 709 N N . ARG A 1 88 ? -12.643 -4.408 2.918 1.00 97.31 88 ARG A N 1
ATOM 710 C CA . ARG A 1 88 ? -13.780 -4.391 1.982 1.00 97.31 88 ARG A CA 1
ATOM 711 C C . ARG A 1 88 ? -14.492 -5.743 1.867 1.00 97.31 88 ARG A C 1
ATOM 713 O O . ARG A 1 88 ? -15.676 -5.768 1.540 1.00 97.31 88 ARG A O 1
ATOM 720 N N . GLN A 1 89 ? -13.808 -6.854 2.135 1.00 95.62 89 GLN A N 1
ATOM 721 C CA . GLN A 1 89 ? -14.374 -8.204 2.151 1.00 95.62 89 GLN A CA 1
ATOM 722 C C . GLN A 1 89 ? -14.247 -8.816 3.553 1.00 95.62 89 GLN A C 1
ATOM 724 O O . GLN A 1 89 ? -13.358 -9.642 3.766 1.00 95.62 89 GLN A O 1
ATOM 729 N N . PRO A 1 90 ? -15.139 -8.457 4.496 1.00 95.75 90 PRO A N 1
ATOM 730 C CA . PRO A 1 90 ? -15.072 -8.982 5.850 1.00 95.75 90 PRO A CA 1
ATOM 731 C C . PRO A 1 90 ? -15.134 -10.507 5.878 1.00 95.75 90 PRO A C 1
ATOM 733 O O . PRO A 1 90 ? -15.945 -11.126 5.178 1.00 95.75 90 PRO A O 1
ATOM 736 N N . GLY A 1 91 ? -14.310 -11.102 6.735 1.00 93.94 91 GLY A N 1
ATOM 737 C CA . GLY A 1 91 ? -14.246 -12.548 6.926 1.00 93.94 91 GLY A CA 1
ATOM 738 C C . GLY A 1 91 ? -13.168 -13.229 6.090 1.00 93.94 91 GLY A C 1
ATOM 739 O O . GLY A 1 91 ? -13.104 -14.460 6.101 1.00 93.94 91 GLY A O 1
ATOM 740 N N . ARG A 1 92 ? -12.310 -12.457 5.410 1.00 95.38 92 ARG A N 1
ATOM 741 C CA . ARG A 1 92 ? -11.106 -13.004 4.790 1.00 95.38 92 ARG A CA 1
ATOM 742 C C . ARG A 1 92 ? -10.172 -13.516 5.885 1.00 95.38 92 ARG A C 1
ATOM 744 O O . ARG A 1 92 ? -9.898 -12.830 6.869 1.00 95.38 92 ARG A O 1
ATOM 751 N N . LYS A 1 93 ? -9.642 -14.724 5.721 1.00 97.75 93 LYS A N 1
ATOM 752 C CA . LYS A 1 93 ? -8.605 -15.250 6.608 1.00 97.75 93 LYS A CA 1
ATOM 753 C C . LYS A 1 93 ? -7.327 -14.428 6.436 1.00 97.75 93 LYS A C 1
ATOM 755 O O . LYS A 1 93 ? -6.800 -14.315 5.335 1.00 97.75 93 LYS A O 1
ATOM 760 N N . ILE A 1 94 ? -6.820 -13.903 7.546 1.00 98.19 94 ILE A N 1
ATOM 761 C CA . ILE A 1 94 ? -5.604 -13.089 7.585 1.00 98.19 94 ILE A CA 1
ATOM 762 C C . ILE A 1 94 ? -4.391 -13.977 7.876 1.00 98.19 94 ILE A C 1
ATOM 764 O O . ILE A 1 94 ? -4.406 -14.768 8.826 1.00 98.19 94 ILE A O 1
ATOM 768 N N . GLY A 1 95 ? -3.342 -13.853 7.060 1.00 97.31 95 GLY A N 1
ATOM 769 C CA . GLY A 1 95 ? -2.058 -14.506 7.300 1.00 97.31 95 GLY A CA 1
ATOM 770 C C . GLY A 1 95 ? -1.332 -13.973 8.538 1.00 97.31 95 GLY A C 1
ATOM 771 O O . GLY A 1 95 ? -1.541 -12.848 8.978 1.00 97.31 95 GLY A O 1
ATOM 772 N N . THR A 1 96 ? -0.445 -14.783 9.116 1.00 95.75 96 THR A N 1
ATOM 773 C CA . THR A 1 96 ? 0.352 -14.405 10.304 1.00 95.75 96 THR A CA 1
ATOM 774 C C . THR A 1 96 ? 1.777 -13.973 9.960 1.00 95.75 96 THR A C 1
ATOM 776 O O . THR A 1 96 ? 2.613 -13.818 10.849 1.00 95.75 96 THR A O 1
ATOM 779 N N . MET A 1 97 ? 2.099 -13.887 8.672 1.00 95.94 97 MET A N 1
ATOM 780 C CA . MET A 1 97 ? 3.428 -13.570 8.169 1.00 95.94 97 MET A CA 1
ATOM 781 C C . MET A 1 97 ? 3.341 -12.428 7.173 1.00 95.94 97 MET A C 1
ATOM 783 O O . MET A 1 97 ? 2.397 -12.353 6.398 1.00 95.94 97 MET A O 1
ATOM 787 N N . LEU A 1 98 ? 4.368 -11.585 7.155 1.00 97.19 98 LEU A N 1
ATOM 788 C CA . LEU A 1 98 ? 4.579 -10.624 6.083 1.00 97.19 98 LEU A CA 1
ATOM 789 C C . LEU A 1 98 ? 5.529 -11.243 5.051 1.00 97.19 98 LEU A C 1
ATOM 791 O O . LEU A 1 98 ? 6.710 -11.450 5.348 1.00 97.19 98 LEU A O 1
ATOM 795 N N . LEU A 1 99 ? 5.027 -11.543 3.853 1.00 96.81 99 LEU A N 1
ATOM 796 C CA . LEU A 1 99 ? 5.777 -12.251 2.808 1.00 96.81 99 LEU A CA 1
ATOM 797 C C . LEU A 1 99 ? 6.982 -11.446 2.316 1.00 96.81 99 LEU A C 1
ATOM 799 O O . LEU A 1 99 ? 8.058 -12.000 2.088 1.00 96.81 99 LEU A O 1
ATOM 803 N N . HIS A 1 100 ? 6.823 -10.126 2.203 1.00 96.75 100 HIS A N 1
ATOM 804 C CA . HIS A 1 100 ? 7.864 -9.220 1.724 1.00 96.75 100 HIS A CA 1
ATOM 805 C C . HIS A 1 100 ? 8.212 -8.197 2.797 1.00 96.75 100 HIS A C 1
ATOM 807 O O . HIS A 1 100 ? 7.589 -7.153 2.912 1.00 96.75 100 HIS A O 1
ATOM 813 N N . ASN A 1 101 ? 9.254 -8.459 3.585 1.00 96.94 101 ASN A N 1
ATOM 814 C CA . ASN A 1 101 ? 9.603 -7.579 4.707 1.00 96.94 101 ASN A CA 1
ATOM 815 C C . ASN A 1 101 ? 9.931 -6.130 4.270 1.00 96.94 101 ASN A C 1
ATOM 817 O O . ASN A 1 101 ? 9.502 -5.168 4.898 1.00 96.94 101 ASN A O 1
ATOM 821 N N . LYS A 1 102 ? 10.669 -5.944 3.169 1.00 96.50 102 LYS A N 1
ATOM 822 C CA . LYS A 1 102 ? 11.030 -4.612 2.650 1.00 96.50 102 LYS A CA 1
ATOM 823 C C . LYS A 1 102 ? 10.264 -4.289 1.364 1.00 96.50 102 LYS A C 1
ATOM 825 O O . LYS A 1 102 ? 10.370 -5.095 0.438 1.00 96.50 102 LYS A O 1
ATOM 830 N N . PRO A 1 103 ? 9.598 -3.127 1.244 1.00 96.75 103 PRO A N 1
ATOM 831 C CA . PRO A 1 103 ? 9.417 -2.071 2.255 1.00 96.75 103 PRO A CA 1
ATOM 832 C C . PRO A 1 103 ? 8.234 -2.302 3.216 1.00 96.75 103 PRO A C 1
ATOM 834 O O . PRO A 1 103 ? 7.979 -1.485 4.102 1.00 96.75 103 PRO A O 1
ATOM 837 N N . TYR A 1 104 ? 7.471 -3.382 3.034 1.00 98.31 104 TYR A N 1
ATOM 838 C CA . TYR A 1 104 ? 6.121 -3.497 3.587 1.00 98.31 104 TYR A CA 1
ATOM 839 C C . TYR A 1 104 ? 6.045 -3.599 5.116 1.00 98.31 104 TYR A C 1
ATOM 841 O O . TYR A 1 104 ? 4.999 -3.299 5.682 1.00 98.31 104 TYR A O 1
ATOM 849 N N . ALA A 1 105 ? 7.135 -3.906 5.823 1.00 98.44 105 ALA A N 1
ATOM 850 C CA . ALA A 1 105 ? 7.138 -3.873 7.285 1.00 98.44 105 ALA A CA 1
ATOM 851 C C . ALA A 1 105 ? 7.001 -2.458 7.847 1.00 98.44 105 ALA A C 1
ATOM 853 O O . ALA A 1 105 ? 6.417 -2.282 8.914 1.00 98.44 105 ALA A O 1
ATOM 854 N N . ARG A 1 106 ? 7.488 -1.434 7.133 1.00 98.56 106 ARG A N 1
ATOM 855 C CA . ARG A 1 106 ? 7.253 -0.033 7.518 1.00 98.56 106 ARG A CA 1
ATOM 856 C C . ARG A 1 106 ? 5.787 0.339 7.341 1.00 98.56 106 ARG A C 1
ATOM 858 O O . ARG A 1 106 ? 5.216 0.979 8.218 1.00 98.56 106 ARG A O 1
ATOM 865 N N . LEU A 1 107 ? 5.168 -0.124 6.253 1.00 98.62 107 LEU A N 1
ATOM 866 C CA . LEU A 1 107 ? 3.744 0.089 6.017 1.00 98.62 107 LEU A CA 1
ATOM 867 C C . LEU A 1 107 ? 2.897 -0.622 7.077 1.00 98.62 107 LEU A C 1
ATOM 869 O O . LEU A 1 107 ? 2.037 0.001 7.689 1.00 98.62 107 LEU A O 1
ATOM 873 N N . LEU A 1 108 ? 3.202 -1.887 7.381 1.00 98.56 108 LEU A N 1
ATOM 874 C CA . LEU A 1 108 ? 2.538 -2.634 8.449 1.00 98.56 108 LEU A CA 1
ATOM 875 C C . LEU A 1 108 ? 2.728 -1.966 9.821 1.00 98.56 108 LEU A C 1
ATOM 877 O O . LEU A 1 108 ? 1.792 -1.898 10.616 1.00 98.56 108 LEU A O 1
ATOM 881 N N . LYS A 1 109 ? 3.915 -1.405 10.092 1.00 98.56 109 LYS A N 1
ATOM 882 C CA . LYS A 1 109 ? 4.167 -0.605 11.297 1.00 98.56 109 LYS A CA 1
ATOM 883 C C . LYS A 1 109 ? 3.258 0.626 11.360 1.00 98.56 109 LYS A C 1
ATOM 885 O O . LYS A 1 109 ? 2.734 0.902 12.432 1.00 98.56 109 LYS A O 1
ATOM 890 N N . ALA A 1 110 ? 3.059 1.342 10.251 1.00 98.44 110 ALA A N 1
ATOM 891 C CA . ALA A 1 110 ? 2.139 2.479 10.196 1.00 98.44 110 ALA A CA 1
ATOM 892 C C . ALA A 1 110 ? 0.685 2.045 10.457 1.00 98.44 110 ALA A C 1
ATOM 894 O O . ALA A 1 110 ? 0.005 2.666 11.268 1.00 98.44 110 ALA A O 1
ATOM 895 N N . VAL A 1 111 ? 0.250 0.932 9.854 1.00 98.31 111 VAL A N 1
ATOM 896 C CA . VAL A 1 111 ? -1.091 0.347 10.045 1.00 98.31 111 VAL A CA 1
ATOM 897 C C . VAL A 1 111 ? -1.351 -0.060 11.501 1.00 98.31 111 VAL A C 1
ATOM 899 O O . VAL A 1 111 ? -2.461 0.095 12.001 1.00 98.31 111 VAL A O 1
ATOM 902 N N . ASN A 1 112 ? -0.335 -0.571 12.198 1.00 98.25 112 ASN A N 1
ATOM 903 C CA . ASN A 1 112 ? -0.450 -1.019 13.590 1.00 98.25 112 ASN A CA 1
ATOM 904 C C . ASN A 1 112 ? -0.265 0.099 14.626 1.00 98.25 112 ASN A C 1
ATOM 906 O O . ASN A 1 112 ? -0.440 -0.141 15.822 1.00 98.25 112 ASN A O 1
ATOM 910 N N . ALA A 1 113 ? 0.133 1.297 14.202 1.00 98.06 113 ALA A N 1
ATOM 911 C CA . ALA A 1 113 ? 0.418 2.388 15.117 1.00 98.06 113 ALA A CA 1
ATOM 912 C C . ALA A 1 113 ? -0.862 3.111 15.581 1.00 98.06 113 ALA A C 1
ATOM 914 O O . ALA A 1 113 ? -1.893 3.062 14.904 1.00 98.06 113 ALA A O 1
ATOM 915 N N . PRO A 1 114 ? -0.807 3.827 16.719 1.00 97.62 114 PRO A N 1
ATOM 916 C CA . PRO A 1 114 ? -1.839 4.788 17.101 1.00 97.62 114 PRO A CA 1
ATOM 917 C C . PRO A 1 114 ? -2.005 5.898 16.053 1.00 97.62 114 PRO A C 1
ATOM 919 O O . PRO A 1 114 ? -1.043 6.243 15.359 1.00 97.62 114 PRO A O 1
ATOM 922 N N . LYS A 1 115 ? -3.205 6.493 15.980 1.00 96.38 115 LYS A N 1
ATOM 923 C CA . LYS A 1 115 ? -3.568 7.500 14.963 1.00 96.38 115 LYS A CA 1
ATOM 924 C C . LYS A 1 115 ? -2.602 8.683 14.921 1.00 96.38 115 LYS A C 1
ATOM 926 O O . LYS A 1 115 ? -2.274 9.180 13.851 1.00 96.38 115 LYS A O 1
ATOM 931 N N . GLU A 1 116 ? -2.074 9.081 16.073 1.00 97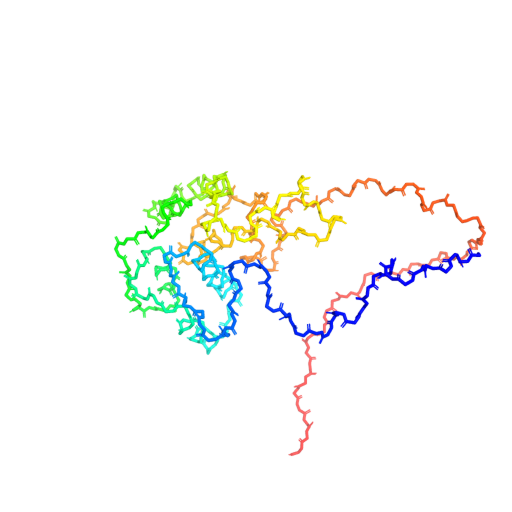.19 116 GLU A N 1
ATOM 932 C CA . GLU A 1 116 ? -1.157 10.215 16.226 1.00 97.19 116 GLU A CA 1
ATOM 933 C C . GLU A 1 116 ? 0.193 9.994 15.522 1.00 97.19 116 GLU A C 1
ATOM 935 O O . GLU A 1 116 ? 0.933 10.945 15.286 1.00 97.19 116 GLU A O 1
ATOM 940 N N . GLN A 1 117 ? 0.534 8.742 15.200 1.00 98.19 117 GLN A N 1
ATOM 941 C CA . GLN A 1 117 ? 1.791 8.376 14.544 1.00 98.19 117 GLN A CA 1
ATOM 942 C C . GLN A 1 117 ? 1.619 8.041 13.057 1.00 98.19 117 GLN A C 1
ATOM 944 O O . GLN A 1 117 ? 2.627 7.873 12.367 1.00 98.19 117 GLN A O 1
ATOM 949 N N . HIS A 1 118 ? 0.383 7.947 12.550 1.00 98.19 118 HIS A N 1
ATOM 950 C CA . HIS A 1 118 ? 0.097 7.517 11.175 1.00 98.19 118 HIS A CA 1
ATOM 951 C C . HIS A 1 118 ? 0.810 8.384 10.141 1.00 98.19 118 HIS A C 1
ATOM 953 O O . HIS A 1 118 ? 1.577 7.846 9.346 1.00 98.19 118 HIS A O 1
ATOM 959 N N . ALA A 1 119 ? 0.660 9.709 10.219 1.00 97.94 119 ALA A N 1
ATOM 960 C CA . ALA A 1 119 ? 1.252 10.624 9.244 1.00 97.94 119 ALA A CA 1
ATOM 961 C C . ALA A 1 119 ? 2.779 10.514 9.169 1.00 97.94 119 ALA A C 1
ATOM 963 O O . ALA A 1 119 ? 3.355 10.503 8.081 1.00 97.94 119 ALA A O 1
ATOM 964 N N . VAL A 1 120 ? 3.441 10.395 10.323 1.00 98.56 120 VAL A N 1
ATOM 965 C CA . VAL A 1 120 ? 4.905 10.300 10.400 1.00 98.56 120 VAL A CA 1
ATOM 966 C C . VAL A 1 120 ? 5.394 8.949 9.878 1.00 98.56 120 VAL A C 1
ATOM 968 O O . VAL A 1 120 ? 6.351 8.894 9.111 1.00 98.56 120 VAL A O 1
ATOM 971 N N . LEU A 1 121 ? 4.741 7.851 10.265 1.00 98.69 121 LEU A N 1
ATOM 972 C CA . LEU A 1 121 ? 5.165 6.505 9.872 1.00 98.69 121 LEU A CA 1
ATOM 973 C C . LEU A 1 121 ? 4.842 6.188 8.410 1.00 98.69 121 LEU A C 1
ATOM 975 O O . LEU A 1 121 ? 5.639 5.532 7.741 1.00 98.69 121 LEU A O 1
ATOM 979 N N . LEU A 1 122 ? 3.711 6.672 7.894 1.00 98.62 122 LEU A N 1
ATOM 980 C CA . LEU A 1 122 ? 3.376 6.544 6.478 1.00 98.62 122 LEU A CA 1
ATOM 981 C C . LEU A 1 122 ? 4.357 7.346 5.614 1.00 98.62 122 LEU A C 1
ATOM 983 O O . LEU A 1 122 ? 4.805 6.862 4.573 1.00 98.62 122 LEU A O 1
ATOM 987 N N . ARG A 1 123 ? 4.756 8.536 6.079 1.00 98.31 123 ARG A N 1
ATOM 988 C CA . ARG A 1 123 ? 5.793 9.332 5.424 1.00 98.31 123 ARG A CA 1
ATOM 989 C C . ARG A 1 123 ? 7.149 8.619 5.423 1.00 98.31 123 ARG A C 1
ATOM 991 O O . ARG A 1 123 ? 7.766 8.539 4.365 1.00 98.31 123 ARG A O 1
ATOM 998 N N . ASP A 1 124 ? 7.574 8.045 6.552 1.00 98.50 124 ASP A N 1
ATOM 999 C CA . ASP A 1 124 ? 8.809 7.242 6.635 1.00 98.50 124 ASP A CA 1
ATOM 1000 C C . ASP A 1 124 ? 8.783 6.052 5.664 1.00 98.50 124 ASP A C 1
ATOM 1002 O O . ASP A 1 124 ? 9.774 5.779 4.984 1.00 98.50 124 ASP A O 1
ATOM 1006 N N . PHE A 1 125 ? 7.641 5.367 5.546 1.00 98.56 125 PHE A N 1
ATOM 1007 C CA . PHE A 1 125 ? 7.465 4.316 4.547 1.00 98.56 125 PHE A CA 1
ATOM 1008 C C . PHE A 1 125 ? 7.685 4.845 3.124 1.00 98.56 125 PHE A C 1
ATOM 1010 O O . PHE A 1 125 ? 8.466 4.253 2.383 1.00 98.56 125 PHE A O 1
ATOM 1017 N N . LEU A 1 126 ? 7.049 5.957 2.749 1.00 98.06 126 LEU A N 1
ATOM 1018 C CA . LEU A 1 126 ? 7.158 6.538 1.406 1.00 98.06 126 LEU A CA 1
ATOM 1019 C C . LEU A 1 126 ? 8.577 7.001 1.059 1.00 98.06 126 LEU A C 1
ATOM 1021 O O . LEU A 1 126 ? 9.020 6.792 -0.071 1.00 98.06 126 LEU A O 1
ATOM 1025 N N . GLU A 1 127 ? 9.296 7.576 2.024 1.00 97.81 127 GLU A N 1
ATOM 1026 C CA . GLU A 1 127 ? 10.686 8.018 1.850 1.00 97.81 127 GLU A CA 1
ATOM 1027 C C . GLU A 1 127 ? 11.634 6.845 1.568 1.00 97.81 127 GLU A C 1
ATOM 1029 O O . GLU A 1 127 ? 12.595 6.978 0.808 1.00 97.81 127 GLU A O 1
ATOM 1034 N N . HIS A 1 128 ? 11.342 5.671 2.132 1.00 97.88 128 HIS A N 1
ATOM 1035 C CA . HIS A 1 128 ? 12.151 4.467 1.947 1.00 97.88 128 HIS A CA 1
ATOM 1036 C C . HIS A 1 128 ? 11.627 3.536 0.846 1.00 97.88 128 HIS A C 1
ATOM 1038 O O . HIS A 1 128 ? 12.386 2.686 0.376 1.00 97.88 128 HIS A O 1
ATOM 1044 N N . TRP A 1 129 ? 10.371 3.691 0.413 1.00 97.50 129 TRP A N 1
ATOM 1045 C CA . TRP A 1 129 ? 9.650 2.746 -0.447 1.00 97.50 129 TRP A CA 1
ATOM 1046 C C . TRP A 1 129 ? 10.443 2.366 -1.695 1.00 97.50 129 TRP A C 1
ATOM 1048 O O . TRP A 1 129 ? 10.764 1.193 -1.889 1.00 97.50 129 TRP A O 1
ATOM 1058 N N . TYR A 1 130 ? 10.831 3.349 -2.512 1.00 94.62 130 TYR A N 1
ATOM 1059 C CA . TYR A 1 130 ? 11.517 3.059 -3.769 1.00 94.62 130 TYR A CA 1
ATOM 1060 C C . TYR A 1 130 ? 12.903 2.441 -3.531 1.00 94.62 130 TYR A C 1
ATOM 1062 O O . TYR A 1 130 ? 13.236 1.420 -4.123 1.00 94.62 130 TYR A O 1
ATOM 1070 N N . ALA A 1 131 ? 13.705 2.987 -2.614 1.00 94.69 131 ALA A N 1
ATOM 1071 C CA . ALA A 1 131 ? 15.039 2.450 -2.336 1.00 94.69 131 ALA A CA 1
ATOM 1072 C C . ALA A 1 131 ? 14.994 1.009 -1.788 1.00 94.69 131 ALA A C 1
ATOM 1074 O O . ALA A 1 131 ? 15.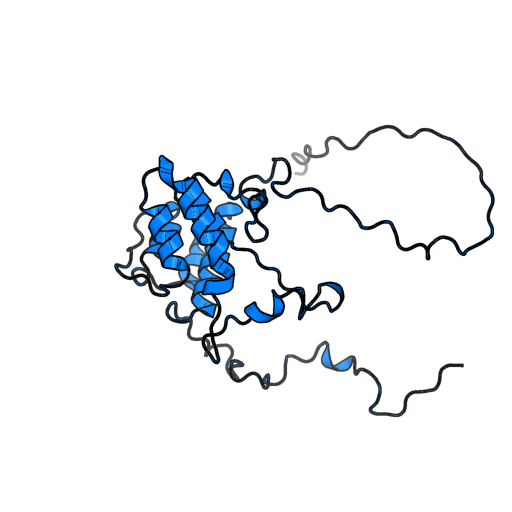836 0.178 -2.140 1.00 94.69 131 ALA A O 1
ATOM 1075 N N . GLU A 1 132 ? 14.008 0.697 -0.946 1.00 96.38 132 GLU A N 1
ATOM 1076 C CA . GLU A 1 132 ? 13.832 -0.620 -0.334 1.00 96.38 132 GLU A CA 1
ATOM 1077 C C . GLU A 1 132 ? 13.166 -1.651 -1.254 1.00 96.38 132 GLU A C 1
ATOM 1079 O O . GLU A 1 132 ? 13.292 -2.849 -0.986 1.00 96.38 132 GLU A O 1
ATOM 1084 N N . LEU A 1 133 ? 12.535 -1.233 -2.356 1.00 95.00 133 LEU A N 1
ATOM 1085 C CA . LEU A 1 133 ? 12.073 -2.128 -3.425 1.00 95.00 133 LEU A CA 1
ATOM 1086 C C . LEU A 1 133 ? 13.214 -2.688 -4.279 1.00 95.00 133 LEU A C 1
ATOM 1088 O O . LEU A 1 133 ? 13.025 -3.680 -4.982 1.00 95.00 133 LEU A O 1
ATOM 1092 N N . LYS A 1 134 ? 14.414 -2.102 -4.207 1.00 93.56 134 LYS A N 1
ATOM 1093 C CA . LYS A 1 134 ? 15.562 -2.562 -4.988 1.00 93.56 134 LYS A CA 1
ATOM 1094 C C . LYS A 1 134 ? 15.873 -4.032 -4.702 1.00 93.56 134 LYS A C 1
ATOM 1096 O O . LYS A 1 134 ? 16.127 -4.433 -3.560 1.00 93.56 134 LYS A O 1
ATOM 1101 N N . ARG A 1 135 ? 15.914 -4.835 -5.759 1.00 92.38 135 ARG A N 1
ATOM 1102 C CA . ARG A 1 135 ? 16.338 -6.242 -5.750 1.00 92.38 135 ARG A CA 1
ATOM 1103 C C . ARG A 1 135 ? 17.326 -6.478 -6.893 1.00 92.38 135 ARG A C 1
ATOM 1105 O O . ARG A 1 135 ? 17.774 -5.529 -7.530 1.00 92.38 135 ARG A O 1
ATOM 1112 N N . LYS A 1 136 ? 17.753 -7.724 -7.084 1.00 88.62 136 LYS A N 1
ATOM 1113 C CA . LYS A 1 136 ? 18.671 -8.124 -8.157 1.00 88.62 136 LYS A CA 1
ATOM 1114 C C . LYS A 1 136 ? 18.173 -9.413 -8.798 1.00 88.62 136 LYS A C 1
ATOM 1116 O O . LYS A 1 136 ? 17.615 -10.263 -8.110 1.00 88.62 136 LYS A O 1
ATOM 1121 N N . GLY A 1 137 ? 18.468 -9.591 -10.083 1.00 87.50 137 GLY A N 1
ATOM 1122 C CA . GLY A 1 137 ? 18.143 -10.820 -10.803 1.00 87.50 137 GLY A CA 1
ATOM 1123 C C . GLY A 1 137 ? 16.635 -11.058 -10.867 1.00 87.50 137 GLY A C 1
ATOM 1124 O O . GLY A 1 137 ? 15.873 -10.127 -11.098 1.00 87.50 137 GLY A O 1
ATOM 1125 N N . LYS A 1 138 ? 16.210 -12.304 -10.642 1.00 80.31 138 LYS A N 1
ATOM 1126 C CA . LYS A 1 138 ? 14.803 -12.722 -10.768 1.00 80.31 138 LYS A CA 1
ATOM 1127 C C . LYS A 1 138 ? 13.835 -12.037 -9.793 1.00 80.31 138 LYS A C 1
ATOM 1129 O O . LYS A 1 138 ? 12.651 -11.978 -10.085 1.00 80.31 138 LYS A O 1
ATOM 1134 N N . ASP A 1 139 ? 14.338 -11.515 -8.675 1.00 84.75 139 ASP A N 1
ATOM 1135 C CA . ASP A 1 139 ? 13.510 -10.859 -7.656 1.00 84.75 139 ASP A CA 1
ATOM 1136 C C . ASP A 1 139 ? 13.335 -9.352 -7.939 1.00 84.75 139 ASP A C 1
ATOM 1138 O O . ASP A 1 139 ? 12.677 -8.650 -7.172 1.00 84.75 139 ASP A O 1
ATOM 1142 N N . GLU A 1 140 ? 13.959 -8.818 -9.001 1.00 89.25 140 GLU A N 1
ATOM 1143 C CA . GLU A 1 140 ? 13.782 -7.427 -9.425 1.00 89.25 140 GLU A CA 1
ATOM 1144 C C . GLU A 1 140 ? 12.375 -7.182 -9.969 1.00 89.25 140 GLU A C 1
ATOM 1146 O O . GLU A 1 140 ? 11.854 -7.938 -10.795 1.00 89.25 140 GLU A O 1
ATOM 1151 N N . LEU A 1 141 ? 11.762 -6.093 -9.499 1.00 90.88 141 LEU A N 1
ATOM 1152 C CA . LEU A 1 141 ? 10.501 -5.625 -10.045 1.00 90.88 141 LEU A CA 1
ATOM 1153 C C . LEU A 1 141 ? 10.702 -5.206 -11.499 1.00 90.88 141 LEU A C 1
ATOM 1155 O O . LEU A 1 141 ? 11.567 -4.386 -11.806 1.00 90.88 141 LEU A O 1
ATOM 1159 N N . TRP A 1 142 ? 9.866 -5.731 -12.389 1.00 87.69 142 TRP A N 1
ATOM 1160 C CA . TRP A 1 142 ? 10.001 -5.535 -13.830 1.00 87.69 142 TRP A CA 1
ATOM 1161 C C . TRP A 1 142 ? 10.000 -4.054 -14.232 1.00 87.69 142 TRP A C 1
ATOM 1163 O O . TRP A 1 142 ? 10.662 -3.694 -15.199 1.00 87.69 142 TRP A O 1
ATOM 1173 N N . TRP A 1 143 ? 9.291 -3.200 -13.486 1.00 88.25 143 TRP A N 1
ATOM 1174 C CA . TRP A 1 143 ? 9.188 -1.764 -13.740 1.00 88.25 143 TRP A CA 1
ATOM 1175 C C . TRP A 1 143 ? 10.263 -0.930 -13.030 1.00 88.25 143 TRP A C 1
ATOM 1177 O O . TRP A 1 143 ? 10.417 0.250 -13.342 1.00 88.25 143 TRP A O 1
ATOM 1187 N N . TYR A 1 144 ? 11.022 -1.508 -12.090 1.00 88.44 144 TYR A N 1
ATOM 1188 C CA . TYR A 1 144 ? 11.875 -0.762 -11.157 1.00 88.44 144 TYR A CA 1
ATOM 1189 C C . TYR A 1 144 ? 12.853 0.178 -11.864 1.00 88.44 144 TYR A C 1
ATOM 1191 O O . TYR A 1 144 ? 12.942 1.363 -11.529 1.00 88.44 144 TYR A O 1
ATOM 1199 N N . ILE A 1 145 ? 13.564 -0.346 -12.869 1.00 83.69 145 ILE A N 1
ATOM 1200 C CA . ILE A 1 145 ? 14.547 0.417 -13.644 1.00 83.69 145 ILE A CA 1
ATOM 1201 C C . ILE A 1 145 ? 13.875 1.471 -14.525 1.00 83.69 145 ILE A C 1
ATOM 1203 O O . ILE A 1 145 ? 14.377 2.585 -14.617 1.00 83.69 145 ILE A O 1
ATOM 1207 N N . TYR A 1 146 ? 12.714 1.157 -15.102 1.00 82.38 146 TYR A N 1
ATOM 1208 C CA . TYR A 1 146 ? 11.949 2.042 -15.984 1.00 82.38 146 TYR A CA 1
ATOM 1209 C C . TYR A 1 146 ? 11.278 3.194 -15.231 1.00 82.38 146 TYR A C 1
ATOM 1211 O O . TYR A 1 146 ? 10.893 4.194 -15.829 1.00 82.38 146 TYR A O 1
ATOM 1219 N N . GLY A 1 147 ? 11.162 3.085 -13.908 1.00 77.44 147 GLY A N 1
ATOM 1220 C CA . GLY A 1 147 ? 10.755 4.187 -13.048 1.00 77.44 147 GLY A CA 1
ATOM 1221 C C . GLY A 1 147 ? 11.861 5.219 -12.816 1.00 77.44 147 GLY A C 1
ATOM 1222 O O . GLY A 1 147 ? 11.577 6.247 -12.218 1.00 77.44 147 GLY A O 1
ATOM 1223 N N . ASP A 1 148 ? 13.118 4.977 -13.209 1.00 80.50 148 ASP A N 1
ATOM 1224 C CA . ASP A 1 148 ? 14.227 5.916 -12.999 1.00 80.50 148 ASP A CA 1
ATOM 1225 C C . ASP A 1 148 ? 14.271 7.003 -14.081 1.00 80.50 148 ASP A C 1
ATOM 1227 O O . ASP A 1 148 ? 14.667 6.700 -15.207 1.00 80.50 148 ASP A O 1
ATOM 1231 N N . PRO A 1 149 ? 13.903 8.263 -13.769 1.00 76.31 149 PRO A N 1
ATOM 1232 C CA . PRO A 1 149 ? 13.831 9.320 -14.771 1.00 76.31 149 PRO A CA 1
ATOM 1233 C C . PRO A 1 149 ? 15.210 9.734 -15.300 1.00 76.31 149 PRO A C 1
ATOM 1235 O O . PRO A 1 149 ? 15.290 10.282 -16.395 1.00 76.31 149 PRO A O 1
ATOM 1238 N N . GLU A 1 150 ? 16.304 9.459 -14.583 1.00 81.12 150 GLU A N 1
ATOM 1239 C CA . GLU A 1 150 ? 17.654 9.758 -15.075 1.00 81.12 150 GLU A CA 1
ATOM 1240 C C . GLU A 1 150 ? 18.091 8.738 -16.134 1.00 81.12 150 GLU A C 1
ATOM 1242 O O . GLU A 1 150 ? 18.707 9.084 -17.147 1.00 81.12 150 GLU A O 1
ATOM 1247 N N . LYS A 1 151 ? 17.737 7.463 -15.935 1.00 78.50 151 LYS A N 1
ATOM 1248 C CA . LYS A 1 151 ? 18.081 6.379 -16.870 1.00 78.50 151 LYS A CA 1
ATOM 1249 C C . LYS A 1 151 ? 17.086 6.285 -18.025 1.00 78.50 151 LYS A C 1
ATOM 1251 O O . LYS A 1 151 ? 17.489 6.217 -19.195 1.00 78.50 151 LYS A O 1
ATOM 1256 N N . TYR A 1 152 ? 15.800 6.351 -17.695 1.00 77.75 152 TYR A N 1
ATOM 1257 C CA . TYR A 1 152 ? 14.647 6.231 -18.585 1.00 77.75 152 TYR A CA 1
ATOM 1258 C C . TYR A 1 152 ? 13.752 7.475 -18.477 1.00 77.75 152 TYR A C 1
ATOM 1260 O O . TYR A 1 152 ? 12.618 7.391 -18.002 1.00 77.75 152 TYR A O 1
ATOM 1268 N N . PRO A 1 153 ? 14.249 8.642 -18.926 1.00 76.19 153 PRO A N 1
ATOM 1269 C CA . PRO A 1 153 ? 13.457 9.862 -18.962 1.00 76.19 153 PRO A CA 1
ATOM 1270 C C . PRO A 1 153 ? 12.204 9.689 -19.831 1.00 76.19 153 PRO A C 1
ATOM 1272 O O . PRO A 1 153 ? 12.197 8.912 -20.794 1.00 76.19 153 PRO A O 1
ATOM 1275 N N . LEU A 1 154 ? 11.149 10.437 -19.500 1.00 73.06 154 LEU A N 1
ATOM 1276 C CA . LEU A 1 154 ? 9.854 10.429 -20.198 1.00 73.06 154 LEU A CA 1
ATOM 1277 C C . LEU A 1 154 ? 10.005 10.625 -21.713 1.00 73.06 154 LEU A C 1
ATOM 1279 O O . LEU A 1 154 ? 9.300 9.994 -22.496 1.00 73.06 154 LEU A O 1
ATOM 1283 N N . GLU A 1 155 ? 10.972 11.438 -22.134 1.00 77.56 155 GLU A N 1
ATOM 1284 C CA . GLU A 1 155 ? 11.301 11.731 -23.530 1.00 77.56 155 GLU A CA 1
ATOM 1285 C C . GLU A 1 155 ? 11.741 10.486 -24.316 1.00 77.56 155 GLU A C 1
ATOM 1287 O O . GLU A 1 155 ? 11.615 10.454 -25.539 1.00 77.56 155 GLU A O 1
ATOM 1292 N N . LYS A 1 156 ? 12.228 9.442 -23.633 1.00 73.25 156 LYS A N 1
ATOM 1293 C CA . LYS A 1 156 ? 12.573 8.146 -24.239 1.00 73.25 156 LYS A CA 1
ATOM 1294 C C . LYS A 1 156 ? 11.381 7.181 -24.310 1.00 73.25 156 LYS A C 1
ATOM 1296 O O . LYS A 1 156 ? 11.570 6.018 -24.657 1.00 73.25 156 LYS A O 1
ATOM 1301 N N . GLY A 1 157 ? 10.174 7.617 -23.935 1.00 64.94 157 GLY A N 1
ATOM 1302 C CA . GLY A 1 157 ? 8.940 6.821 -24.006 1.00 64.94 157 GLY A CA 1
ATOM 1303 C C . GLY A 1 157 ? 8.920 5.578 -23.110 1.00 64.94 157 GLY A C 1
ATOM 1304 O O . GLY A 1 157 ? 8.060 4.723 -23.276 1.00 64.94 157 GLY A O 1
ATOM 1305 N N . SER A 1 158 ? 9.881 5.460 -22.191 1.00 65.56 158 SER A N 1
ATOM 1306 C CA . SER A 1 158 ? 10.124 4.253 -21.389 1.00 65.56 158 SER A CA 1
ATOM 1307 C C . SER A 1 158 ? 9.810 4.446 -19.903 1.00 65.56 158 SER A C 1
ATOM 1309 O O . SER A 1 158 ? 10.050 3.538 -19.117 1.00 65.56 158 SER A O 1
ATOM 1311 N N . TYR A 1 159 ? 9.320 5.624 -19.502 1.00 70.69 159 TYR A N 1
ATOM 1312 C CA . TYR A 1 159 ? 9.025 5.923 -18.103 1.00 70.69 159 TYR A CA 1
ATOM 1313 C C . TYR A 1 159 ? 7.691 5.301 -17.683 1.00 70.69 159 TYR A C 1
ATOM 1315 O O . TYR A 1 159 ? 6.647 5.641 -18.238 1.00 70.69 159 TYR A O 1
ATOM 1323 N N . PHE A 1 160 ? 7.727 4.417 -16.686 1.00 69.69 160 PHE A N 1
ATOM 1324 C CA . PHE A 1 160 ? 6.539 3.707 -16.194 1.00 69.69 160 PHE A CA 1
ATOM 1325 C C . PHE A 1 160 ? 5.904 4.353 -14.943 1.00 69.69 160 PHE A C 1
ATOM 1327 O O . PHE A 1 160 ? 4.806 3.981 -14.534 1.00 69.69 160 PHE A O 1
ATOM 1334 N N . GLY A 1 161 ? 6.544 5.374 -14.361 1.00 76.31 161 GLY A N 1
ATOM 1335 C CA . GLY A 1 161 ? 6.088 5.986 -13.110 1.00 76.31 161 GLY A CA 1
ATOM 1336 C C . GLY A 1 161 ? 6.682 5.351 -11.855 1.00 76.31 161 GLY A C 1
ATOM 1337 O O . GLY A 1 161 ? 7.150 4.214 -11.872 1.00 76.31 161 GLY A O 1
ATOM 1338 N N . ARG A 1 162 ? 6.658 6.102 -10.749 1.00 88.12 162 ARG A N 1
ATOM 1339 C CA . ARG A 1 162 ? 6.996 5.629 -9.396 1.00 88.12 162 ARG A CA 1
ATOM 1340 C C . ARG A 1 162 ? 5.824 5.903 -8.460 1.00 88.12 162 ARG A C 1
ATOM 1342 O O . ARG A 1 162 ? 5.897 6.792 -7.623 1.00 88.12 162 ARG A O 1
ATOM 1349 N N . TRP A 1 163 ? 4.733 5.169 -8.641 1.00 92.06 163 TRP A N 1
ATOM 1350 C CA . TRP A 1 163 ? 3.499 5.379 -7.886 1.00 92.06 163 TRP A CA 1
ATOM 1351 C C . TRP A 1 163 ? 3.370 4.328 -6.784 1.00 92.06 163 TRP A C 1
ATOM 1353 O O . TRP A 1 163 ? 3.173 3.147 -7.063 1.00 92.06 163 TRP A O 1
ATOM 1363 N N . CYS A 1 164 ? 3.468 4.753 -5.529 1.00 96.75 164 CYS A N 1
ATOM 1364 C CA . CYS A 1 164 ? 3.244 3.907 -4.363 1.00 96.75 164 CYS A CA 1
ATOM 1365 C C . CYS A 1 164 ? 1.737 3.747 -4.122 1.00 96.75 164 CYS A C 1
ATOM 1367 O O . CYS A 1 164 ? 1.141 4.398 -3.260 1.00 96.75 164 CYS A O 1
ATOM 1369 N N . ILE A 1 165 ? 1.105 2.883 -4.916 1.00 97.94 165 ILE A N 1
ATOM 1370 C CA . ILE A 1 165 ? -0.315 2.541 -4.762 1.00 97.94 165 ILE A CA 1
ATOM 1371 C C . ILE A 1 165 ? -0.557 1.801 -3.441 1.00 97.94 165 ILE A C 1
ATOM 1373 O O . ILE A 1 165 ? -1.645 1.872 -2.876 1.00 97.94 165 ILE A O 1
ATOM 1377 N N . GLU A 1 166 ? 0.464 1.143 -2.893 1.00 98.06 166 GLU A N 1
ATOM 1378 C CA . GLU A 1 166 ? 0.362 0.436 -1.616 1.00 98.06 166 GLU A CA 1
ATOM 1379 C C . GLU A 1 166 ? 0.065 1.382 -0.443 1.00 98.06 166 GLU A C 1
ATOM 1381 O O . GLU A 1 166 ? -0.728 1.036 0.433 1.00 98.06 166 GLU A O 1
ATOM 1386 N N . ALA A 1 167 ? 0.611 2.605 -0.462 1.00 98.38 167 ALA A N 1
ATOM 1387 C CA . ALA A 1 167 ? 0.255 3.642 0.508 1.00 98.38 167 ALA A CA 1
ATOM 1388 C C . ALA A 1 167 ? -1.216 4.066 0.371 1.00 98.38 167 ALA A C 1
ATOM 1390 O O . ALA A 1 167 ? -1.921 4.157 1.371 1.00 98.38 167 ALA A O 1
ATOM 1391 N N . VAL A 1 168 ? -1.697 4.273 -0.862 1.00 98.38 168 VAL A N 1
ATOM 1392 C CA . VAL A 1 168 ? -3.102 4.630 -1.137 1.00 98.38 168 VAL A CA 1
ATOM 1393 C C . VAL A 1 168 ? -4.052 3.551 -0.628 1.00 98.38 168 VAL A C 1
ATOM 1395 O O . VAL A 1 168 ? -5.047 3.865 0.025 1.00 98.38 168 VAL A O 1
ATOM 1398 N N . ALA A 1 169 ? -3.724 2.282 -0.875 1.00 98.56 169 ALA A N 1
ATOM 1399 C CA . ALA A 1 169 ? -4.507 1.152 -0.395 1.00 98.56 169 ALA A CA 1
ATOM 1400 C C . ALA A 1 169 ? -4.602 1.143 1.138 1.00 98.56 169 ALA A C 1
ATOM 1402 O O . ALA A 1 169 ? -5.695 1.012 1.679 1.00 98.56 169 ALA A O 1
ATOM 1403 N N . ALA A 1 170 ? -3.478 1.337 1.838 1.00 98.56 170 ALA A N 1
ATOM 1404 C CA . ALA A 1 170 ? -3.451 1.360 3.299 1.00 98.56 170 ALA A CA 1
ATOM 1405 C C . ALA A 1 170 ? -4.236 2.546 3.882 1.00 98.56 170 ALA A C 1
ATOM 1407 O O . ALA A 1 170 ? -4.991 2.370 4.835 1.00 98.56 170 ALA A O 1
ATOM 1408 N N . VAL A 1 171 ? -4.111 3.738 3.292 1.00 98.50 171 VAL A N 1
ATOM 1409 C CA . VAL A 1 171 ? -4.880 4.917 3.718 1.00 98.50 171 VAL A CA 1
ATOM 1410 C C . VAL A 1 171 ? -6.377 4.688 3.523 1.00 98.50 171 VAL A C 1
ATOM 1412 O O . VAL A 1 171 ? -7.151 4.944 4.441 1.00 98.50 171 VAL A O 1
ATOM 1415 N N . LYS A 1 172 ? -6.795 4.149 2.370 1.00 98.25 172 LYS A N 1
ATOM 1416 C CA . LYS A 1 172 ? -8.209 3.847 2.098 1.00 98.25 172 LYS A CA 1
ATOM 1417 C C . LYS A 1 172 ? -8.756 2.748 3.016 1.00 98.25 172 LYS A C 1
ATOM 1419 O O . LYS A 1 172 ? -9.902 2.849 3.436 1.00 98.25 172 LYS A O 1
ATOM 1424 N N . ALA A 1 173 ? -7.963 1.718 3.315 1.00 98.31 173 ALA A N 1
ATOM 1425 C CA . ALA A 1 173 ? -8.392 0.563 4.106 1.00 98.31 173 ALA A CA 1
ATOM 1426 C C . ALA A 1 173 ? -8.458 0.840 5.617 1.00 98.31 173 ALA 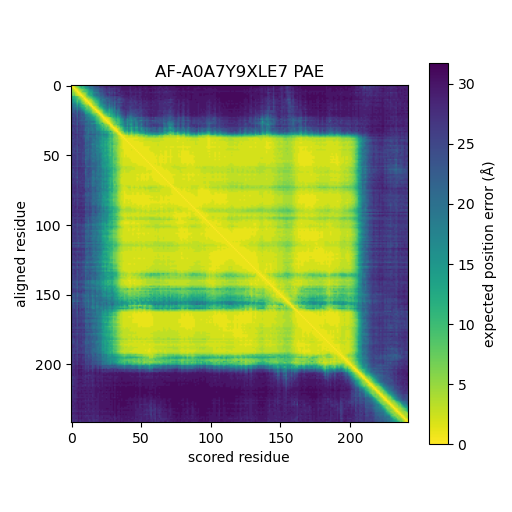A C 1
ATOM 1428 O O . ALA A 1 173 ? -9.339 0.316 6.293 1.00 98.31 173 ALA A O 1
ATOM 1429 N N . PHE A 1 174 ? -7.530 1.643 6.149 1.00 98.25 174 PHE A N 1
ATOM 1430 C CA . PHE A 1 174 ? -7.365 1.840 7.597 1.00 98.25 174 PHE A CA 1
ATOM 1431 C C . PHE A 1 174 ? -7.568 3.288 8.058 1.00 98.25 174 PHE A C 1
ATOM 1433 O O . PHE A 1 174 ? -7.327 3.584 9.227 1.00 98.25 174 PHE A O 1
ATOM 1440 N N . GLU A 1 175 ? -7.986 4.181 7.156 1.00 97.56 175 GLU A N 1
ATOM 1441 C CA . GLU A 1 175 ? -8.184 5.613 7.428 1.00 97.56 175 GLU A CA 1
ATOM 1442 C C . GLU A 1 175 ? -6.935 6.279 8.034 1.00 97.56 175 GLU A C 1
ATOM 1444 O O . GLU A 1 175 ? -7.025 7.076 8.972 1.00 97.56 175 GLU A O 1
ATOM 1449 N N . LEU A 1 176 ? -5.752 5.916 7.523 1.00 98.25 176 LEU A N 1
ATOM 1450 C CA . LEU A 1 176 ? -4.489 6.475 8.008 1.00 98.25 176 LEU A CA 1
ATOM 1451 C C . LEU A 1 176 ? -4.421 7.979 7.714 1.00 98.25 176 LEU A C 1
ATOM 1453 O O . LEU A 1 176 ? -4.770 8.418 6.620 1.00 98.25 176 LEU A O 1
ATOM 1457 N N . ASP A 1 177 ? -3.904 8.763 8.659 1.00 98.19 177 ASP A N 1
ATOM 1458 C CA . ASP A 1 177 ? -3.557 10.161 8.391 1.00 98.19 177 ASP A CA 1
ATOM 1459 C C . ASP A 1 177 ? -2.393 10.221 7.385 1.00 98.19 177 ASP A C 1
ATOM 1461 O O . ASP A 1 177 ? -1.289 9.761 7.672 1.00 98.19 177 ASP A O 1
ATOM 1465 N N . ASP A 1 178 ? -2.641 10.778 6.198 1.00 97.69 178 ASP A N 1
ATOM 1466 C CA . ASP A 1 178 ? -1.676 10.940 5.106 1.00 97.69 178 ASP A CA 1
ATOM 1467 C C . ASP A 1 178 ? -1.276 12.406 4.868 1.00 97.69 178 ASP A C 1
ATOM 1469 O O . ASP A 1 178 ? -0.652 12.724 3.853 1.00 97.69 178 ASP A O 1
ATOM 1473 N N . SER A 1 179 ? -1.591 13.309 5.799 1.00 96.88 179 SER A N 1
ATOM 1474 C CA . SER A 1 179 ? -1.366 14.755 5.657 1.00 96.88 179 SER A CA 1
ATOM 1475 C C . SER A 1 179 ? 0.085 15.126 5.320 1.00 96.88 179 SER A C 1
ATOM 1477 O O . SER A 1 179 ? 0.320 15.974 4.459 1.00 96.88 179 SER A O 1
ATOM 1479 N N . LEU A 1 180 ? 1.070 14.451 5.926 1.00 97.44 180 LEU A N 1
ATOM 1480 C CA . LEU A 1 180 ? 2.504 14.658 5.656 1.00 97.44 180 LEU A CA 1
ATOM 1481 C C . LEU A 1 180 ? 2.995 14.016 4.344 1.00 97.44 180 LEU A C 1
ATOM 1483 O O . LEU A 1 180 ? 4.133 14.233 3.914 1.00 97.44 180 LEU A O 1
ATOM 1487 N N . CYS A 1 181 ? 2.157 13.206 3.704 1.00 96.94 181 CYS A N 1
ATOM 1488 C CA . CYS A 1 181 ? 2.479 12.500 2.467 1.00 96.94 181 CYS A CA 1
ATOM 1489 C C . CYS A 1 181 ? 2.056 13.295 1.226 1.00 96.94 181 CYS A C 1
ATOM 1491 O O . CYS A 1 181 ? 2.591 13.058 0.143 1.00 96.94 181 CYS A O 1
ATOM 1493 N N . LEU A 1 182 ? 1.136 14.254 1.371 1.00 95.56 182 LEU A N 1
ATOM 1494 C CA . LEU A 1 182 ? 0.652 15.082 0.267 1.00 95.56 182 LEU A CA 1
ATOM 1495 C C . LEU A 1 182 ? 1.816 15.823 -0.410 1.00 95.56 182 LEU A C 1
ATOM 1497 O O . LEU A 1 182 ? 2.644 16.459 0.243 1.00 95.56 182 LEU A O 1
ATOM 1501 N N . GLY A 1 183 ? 1.902 15.689 -1.733 1.00 93.12 183 GLY A N 1
ATOM 1502 C CA . GLY A 1 183 ? 2.971 16.261 -2.551 1.00 93.12 183 GLY A CA 1
ATOM 1503 C C . GLY A 1 183 ? 4.271 15.450 -2.598 1.00 93.12 183 GLY A C 1
ATOM 1504 O O . GLY A 1 183 ? 5.178 15.832 -3.337 1.00 93.12 183 GLY A O 1
ATOM 1505 N N . HIS A 1 184 ? 4.383 14.333 -1.869 1.00 95.06 184 HIS A N 1
ATOM 1506 C CA . HIS A 1 184 ? 5.529 13.424 -1.975 1.00 95.06 184 HIS A CA 1
ATOM 1507 C C . HIS A 1 184 ? 5.612 12.805 -3.373 1.00 95.06 184 HIS A C 1
ATOM 1509 O O . HIS A 1 184 ? 4.620 12.264 -3.841 1.00 95.06 184 HIS A O 1
ATOM 1515 N N . GLU A 1 185 ? 6.791 12.796 -4.005 1.00 91.50 185 GLU A N 1
ATOM 1516 C CA . GLU A 1 185 ? 6.995 12.366 -5.404 1.00 91.50 185 GLU A CA 1
ATOM 1517 C C . GLU A 1 185 ? 6.325 11.029 -5.754 1.00 91.50 185 GLU A C 1
ATOM 1519 O O . GLU A 1 185 ? 5.779 10.876 -6.843 1.00 91.50 185 GLU A O 1
ATOM 1524 N N . HIS A 1 186 ? 6.361 10.064 -4.833 1.00 93.62 186 HIS A N 1
ATOM 1525 C CA . HIS A 1 186 ? 5.841 8.718 -5.075 1.00 93.62 186 HIS A CA 1
ATOM 1526 C C . HIS A 1 186 ? 4.404 8.494 -4.606 1.00 93.62 186 HIS A C 1
ATOM 1528 O O . HIS A 1 186 ? 3.895 7.391 -4.776 1.00 93.62 186 HIS A O 1
ATOM 1534 N N . TYR A 1 187 ? 3.757 9.471 -3.969 1.00 96.81 187 TYR A N 1
ATOM 1535 C CA . TYR A 1 187 ? 2.458 9.271 -3.330 1.00 96.81 187 TYR A CA 1
ATOM 1536 C C . TYR A 1 187 ? 1.312 9.846 -4.171 1.00 96.81 187 TYR A C 1
ATOM 1538 O O . TYR A 1 187 ? 1.123 11.060 -4.162 1.00 96.81 187 TYR A O 1
ATOM 1546 N N . PRO A 1 188 ? 0.505 9.009 -4.851 1.00 95.50 188 PRO A N 1
ATOM 1547 C CA . PRO A 1 188 ? -0.611 9.477 -5.669 1.00 95.50 188 PRO A CA 1
ATOM 1548 C C . PRO A 1 188 ? -1.848 9.789 -4.808 1.00 95.50 188 PRO A C 1
ATOM 1550 O O . PRO A 1 188 ? -2.897 9.158 -4.941 1.00 95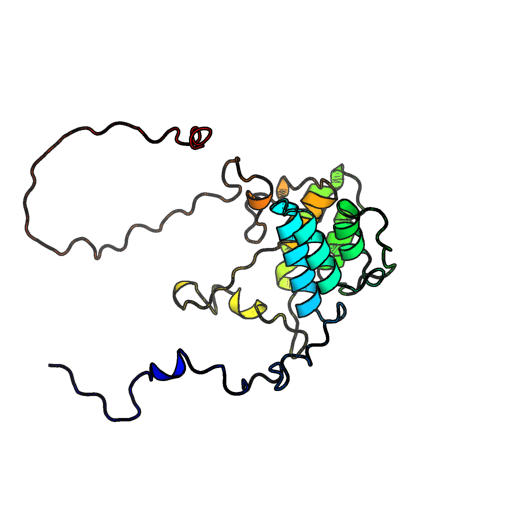.50 188 PRO A O 1
ATOM 1553 N N . GLY A 1 189 ? -1.727 10.775 -3.914 1.00 95.06 189 GLY A N 1
ATOM 1554 C CA . GLY A 1 189 ? -2.774 11.164 -2.958 1.00 95.06 189 GLY A CA 1
ATOM 1555 C C . GLY A 1 189 ? -4.067 11.684 -3.601 1.00 95.06 189 GLY A C 1
ATOM 1556 O O . GLY A 1 189 ? -5.115 11.683 -2.950 1.00 95.06 189 GLY A O 1
ATOM 1557 N N . ASP A 1 190 ? -4.009 12.074 -4.877 1.00 94.94 190 ASP A N 1
ATOM 1558 C CA . ASP A 1 190 ? -5.163 12.491 -5.684 1.00 94.94 190 ASP A CA 1
ATOM 1559 C C . ASP A 1 190 ? -6.177 11.357 -5.888 1.00 94.94 190 ASP A C 1
ATOM 1561 O O . ASP A 1 190 ? -7.376 11.613 -5.982 1.00 94.94 190 ASP A O 1
ATOM 1565 N N . LEU A 1 191 ? -5.732 10.091 -5.879 1.00 95.56 191 LEU A N 1
ATOM 1566 C CA . LEU A 1 191 ? -6.621 8.927 -6.008 1.00 95.56 191 LEU A CA 1
ATOM 1567 C C . LEU A 1 191 ? -7.637 8.824 -4.863 1.00 95.56 191 LEU A C 1
ATOM 1569 O O . LE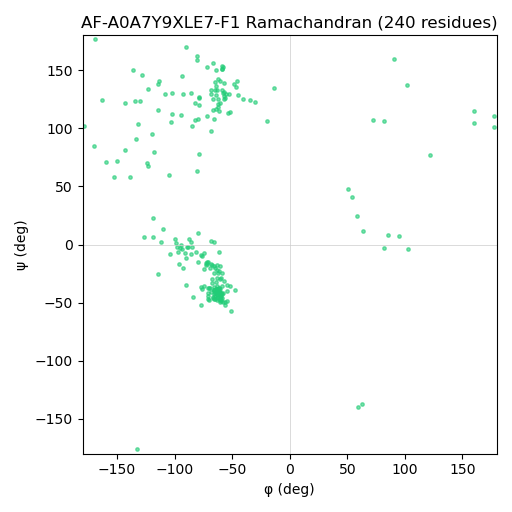U A 1 191 ? -8.700 8.240 -5.035 1.00 95.56 191 LEU A O 1
ATOM 1573 N N . LEU A 1 192 ? -7.322 9.398 -3.701 1.00 96.25 192 LEU A N 1
ATOM 1574 C CA . LEU A 1 192 ? -8.212 9.433 -2.538 1.00 96.25 192 LEU A CA 1
ATOM 1575 C C . LEU A 1 192 ? -9.097 10.685 -2.511 1.00 96.25 192 LEU A C 1
ATOM 1577 O O . LEU A 1 192 ? -9.947 10.823 -1.633 1.00 96.25 192 LEU A O 1
ATOM 1581 N N . ARG A 1 193 ? -8.860 11.631 -3.426 1.00 94.25 193 ARG A N 1
ATOM 1582 C CA . ARG A 1 193 ? -9.459 12.972 -3.445 1.00 94.25 193 ARG A CA 1
ATOM 1583 C C . ARG A 1 193 ? -9.841 13.367 -4.880 1.00 94.25 193 ARG A C 1
ATOM 1585 O O . ARG A 1 193 ? -9.379 14.404 -5.354 1.00 94.25 193 ARG A O 1
ATOM 1592 N N . PRO A 1 194 ? -10.690 12.586 -5.576 1.00 88.50 194 PRO A N 1
ATOM 1593 C CA . PRO A 1 194 ? -10.978 12.798 -6.998 1.00 88.50 194 PRO A CA 1
ATOM 1594 C C . PRO A 1 194 ? -11.607 14.167 -7.303 1.00 88.50 194 PRO A C 1
ATOM 1596 O O . PRO A 1 194 ? -11.380 14.719 -8.376 1.00 88.50 194 PRO A O 1
ATOM 1599 N N . ASP A 1 195 ? -12.354 14.732 -6.350 1.00 89.25 195 ASP A N 1
ATOM 1600 C CA . ASP A 1 195 ? -13.008 16.043 -6.476 1.00 89.25 195 ASP A CA 1
ATOM 1601 C C . ASP A 1 195 ? -12.217 17.190 -5.810 1.00 89.25 195 ASP A C 1
ATOM 1603 O O . ASP A 1 195 ? -12.678 18.334 -5.764 1.00 89.25 195 ASP A O 1
ATOM 1607 N N . GLY A 1 196 ? -11.045 16.892 -5.238 1.00 86.00 196 GLY A N 1
ATOM 1608 C CA . GLY A 1 196 ? -10.213 17.843 -4.503 1.00 86.00 196 GLY A CA 1
ATOM 1609 C C . GLY A 1 196 ? -9.195 18.583 -5.382 1.00 86.00 196 GLY A C 1
ATOM 1610 O O . GLY A 1 196 ? -8.988 18.238 -6.545 1.00 86.00 196 GLY A O 1
ATOM 1611 N N . PRO A 1 197 ? -8.522 19.616 -4.841 1.00 86.06 197 PRO A N 1
ATOM 1612 C CA . PRO A 1 197 ? -7.350 20.183 -5.497 1.00 86.06 197 PRO A CA 1
ATOM 1613 C C . PRO A 1 197 ? -6.221 19.146 -5.568 1.00 86.06 197 PRO A C 1
ATOM 1615 O O . PRO A 1 197 ? -6.086 18.313 -4.671 1.00 86.06 197 PRO A O 1
ATOM 1618 N N . SER A 1 198 ? -5.381 19.252 -6.604 1.00 87.75 198 SER A N 1
ATOM 1619 C CA . SER A 1 198 ? -4.179 18.420 -6.746 1.00 87.75 198 SER A CA 1
ATOM 1620 C C . SER A 1 198 ? -3.318 18.491 -5.486 1.00 87.75 198 SER A C 1
ATOM 1622 O O . SER A 1 198 ? -2.975 19.574 -5.009 1.00 87.75 198 SER A O 1
ATOM 1624 N N . THR A 1 199 ? -2.946 17.323 -4.980 1.00 88.38 199 THR A N 1
ATOM 1625 C CA . THR A 1 199 ? -2.061 17.119 -3.830 1.00 88.38 199 THR A CA 1
ATOM 1626 C C . THR A 1 199 ? -0.602 17.406 -4.174 1.00 88.38 199 THR A C 1
ATOM 1628 O O . THR A 1 199 ? 0.190 17.708 -3.283 1.00 88.38 199 THR A O 1
ATOM 1631 N N . HIS A 1 200 ? -0.245 17.367 -5.459 1.00 83.38 200 HIS A N 1
ATOM 1632 C CA . HIS A 1 200 ? 1.081 17.737 -5.940 1.00 83.38 200 HIS A CA 1
ATOM 1633 C C . HIS A 1 200 ? 1.155 19.205 -6.365 1.00 83.38 200 HIS A C 1
ATOM 1635 O O . HIS A 1 200 ? 0.189 19.736 -6.929 1.00 83.38 200 HIS A O 1
ATOM 1641 N N . PRO A 1 201 ? 2.312 19.864 -6.147 1.00 79.50 201 PRO A N 1
ATOM 1642 C CA . PRO A 1 201 ? 2.524 21.222 -6.619 1.00 79.50 201 PRO A CA 1
ATOM 1643 C C . PRO A 1 201 ? 2.409 21.276 -8.144 1.00 79.50 201 PRO A C 1
ATOM 1645 O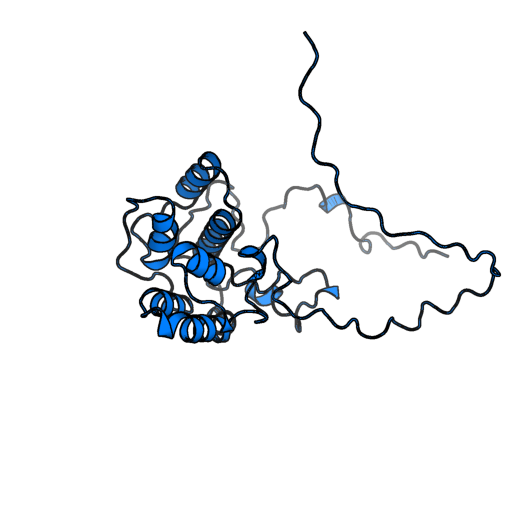 O . PRO A 1 201 ? 2.880 20.384 -8.853 1.00 79.50 201 PRO A O 1
ATOM 1648 N N . GLY A 1 202 ? 1.798 22.347 -8.654 1.00 71.75 202 GLY A N 1
ATOM 1649 C CA . GLY A 1 202 ? 1.717 22.583 -10.092 1.00 71.75 202 GLY A CA 1
ATOM 1650 C C . GLY A 1 202 ? 3.115 22.589 -10.708 1.00 71.75 202 GLY A C 1
ATOM 1651 O O . GLY A 1 202 ? 4.014 23.275 -10.218 1.00 71.75 202 GLY A O 1
ATOM 1652 N N . ARG A 1 203 ? 3.308 21.816 -11.779 1.00 63.22 203 ARG A N 1
ATOM 1653 C CA . ARG A 1 203 ? 4.584 21.788 -12.495 1.00 63.22 203 ARG A CA 1
ATOM 1654 C C . ARG A 1 203 ? 4.850 23.182 -13.060 1.00 63.22 203 ARG A C 1
ATOM 1656 O O . ARG A 1 203 ? 4.090 23.662 -13.899 1.00 63.22 203 ARG A O 1
ATOM 1663 N N . SER A 1 204 ? 5.933 23.823 -12.630 1.00 54.25 204 SER A N 1
ATOM 1664 C CA . SER A 1 204 ? 6.466 24.977 -13.344 1.00 54.25 204 SER A CA 1
ATOM 1665 C C . SER A 1 204 ? 6.957 24.476 -14.699 1.00 54.25 204 SER A C 1
ATOM 1667 O O . SER A 1 204 ? 7.938 23.735 -14.784 1.00 54.25 204 SER A O 1
ATOM 1669 N N . GLU A 1 205 ? 6.240 24.808 -15.774 1.00 49.38 205 GLU A N 1
ATOM 1670 C CA . GLU A 1 205 ? 6.777 24.572 -17.109 1.00 49.38 205 GLU A CA 1
ATOM 1671 C C . GLU A 1 205 ? 8.074 25.383 -17.231 1.00 49.38 205 GLU A C 1
ATOM 1673 O O . GLU A 1 205 ? 8.042 26.607 -17.050 1.00 49.38 205 GLU A O 1
ATOM 1678 N N . PRO A 1 206 ? 9.229 24.754 -17.515 1.00 49.50 206 PRO A N 1
ATOM 1679 C CA . PRO A 1 206 ? 10.388 25.523 -17.920 1.00 49.50 206 PRO A CA 1
ATOM 1680 C C . PRO A 1 206 ? 9.989 26.304 -19.173 1.00 49.50 206 PRO A C 1
ATOM 1682 O O . PRO A 1 206 ? 9.391 25.741 -20.092 1.00 49.50 206 PRO A O 1
ATOM 1685 N N . ASN A 1 207 ? 10.270 27.611 -19.153 1.00 44.00 207 ASN A N 1
ATOM 1686 C CA . ASN A 1 207 ? 9.980 28.570 -20.217 1.00 44.00 207 ASN A CA 1
ATOM 1687 C C . ASN A 1 207 ? 10.015 27.901 -21.595 1.00 44.00 207 ASN A C 1
ATOM 1689 O O . ASN A 1 207 ? 11.033 27.314 -21.970 1.00 44.00 207 ASN A O 1
ATOM 1693 N N . ARG A 1 208 ? 8.892 27.994 -22.323 1.00 40.12 208 ARG A N 1
ATOM 1694 C CA . ARG A 1 208 ? 8.732 27.496 -23.694 1.00 40.12 208 ARG A CA 1
ATOM 1695 C C . ARG A 1 208 ? 10.036 27.654 -24.471 1.00 40.12 208 ARG A C 1
ATOM 1697 O O . ARG A 1 208 ? 10.563 28.759 -24.589 1.00 40.12 208 ARG A O 1
ATOM 1704 N N . CYS A 1 209 ? 10.520 26.544 -25.018 1.00 32.91 209 CYS A N 1
ATOM 1705 C CA . CYS A 1 209 ? 11.645 26.517 -25.941 1.00 32.91 209 CYS A CA 1
ATOM 1706 C C . CYS A 1 209 ? 11.485 27.650 -26.986 1.00 32.91 209 CYS A C 1
ATOM 1708 O O . CYS A 1 209 ? 10.417 27.743 -27.603 1.00 32.91 209 CYS A O 1
ATOM 1710 N N . PRO A 1 210 ? 12.496 28.512 -27.219 1.00 36.44 210 PRO A N 1
ATOM 1711 C CA . PRO A 1 210 ? 12.361 29.705 -28.063 1.00 36.44 210 PRO A CA 1
ATOM 1712 C C . PRO A 1 210 ? 12.160 29.394 -29.557 1.00 36.44 210 PRO A C 1
ATOM 1714 O O . PRO A 1 210 ? 12.032 30.298 -30.375 1.00 36.44 210 PRO A O 1
ATOM 1717 N N . TYR A 1 211 ? 12.065 28.122 -29.950 1.00 38.34 211 TYR A N 1
ATOM 1718 C CA . TYR A 1 211 ? 11.959 27.720 -31.352 1.00 38.34 211 TYR A CA 1
ATOM 1719 C C . TYR A 1 211 ? 10.553 27.852 -31.970 1.00 38.34 211 TYR A C 1
ATOM 1721 O O . TYR A 1 211 ? 10.323 27.389 -33.084 1.00 38.34 211 TYR A O 1
ATOM 1729 N N . ARG A 1 212 ? 9.597 28.499 -31.285 1.00 36.88 212 ARG A N 1
ATOM 1730 C CA . ARG A 1 212 ? 8.292 28.858 -31.880 1.00 36.88 212 ARG A CA 1
ATOM 1731 C C . ARG A 1 212 ? 8.231 30.273 -32.466 1.00 36.88 212 ARG A C 1
ATOM 1733 O O . ARG A 1 212 ? 7.206 30.629 -33.037 1.00 36.88 212 ARG A O 1
ATOM 1740 N N . SER A 1 213 ? 9.308 31.058 -32.395 1.00 39.66 213 SER A N 1
ATOM 1741 C CA . SER A 1 213 ? 9.397 32.385 -33.022 1.00 39.66 213 SER A CA 1
ATOM 1742 C C . SER A 1 213 ? 10.268 32.370 -34.281 1.00 39.66 213 SER A C 1
ATOM 1744 O O . SER A 1 213 ? 11.279 33.060 -34.354 1.00 39.66 213 S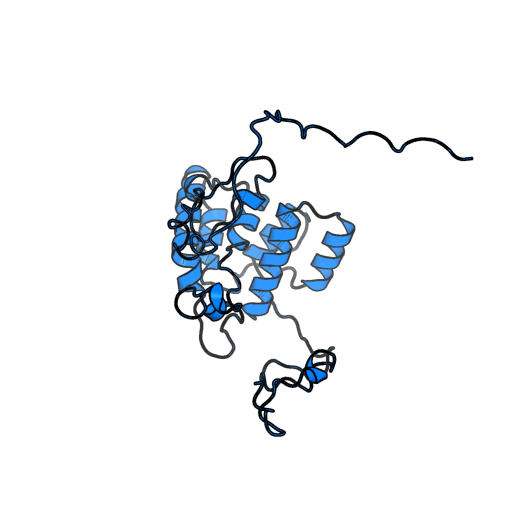ER A O 1
ATOM 1746 N N . ALA A 1 214 ? 9.900 31.565 -35.277 1.00 38.69 214 ALA A N 1
ATOM 1747 C CA . ALA A 1 214 ? 10.497 31.651 -36.611 1.00 38.69 214 ALA A CA 1
ATOM 1748 C C . ALA A 1 214 ? 9.526 31.159 -37.694 1.00 38.69 214 ALA A C 1
ATOM 1750 O O . ALA A 1 214 ? 9.824 30.243 -38.450 1.00 38.69 214 ALA A O 1
ATOM 1751 N N . LEU A 1 215 ? 8.351 31.783 -37.780 1.00 35.81 215 LEU A N 1
ATOM 1752 C CA . LEU A 1 215 ? 7.622 31.876 -39.044 1.00 35.81 215 LEU A CA 1
ATOM 1753 C C . LEU A 1 215 ? 7.186 33.336 -39.219 1.00 35.81 215 LEU A C 1
ATOM 1755 O O . LEU A 1 215 ? 6.262 33.778 -38.533 1.00 35.81 215 LEU A O 1
ATOM 1759 N N . PRO A 1 216 ? 7.857 34.118 -40.080 1.00 33.56 216 PRO A N 1
ATOM 1760 C CA . PRO A 1 216 ? 7.389 35.447 -40.419 1.00 33.56 216 PRO A CA 1
ATOM 1761 C C . PRO A 1 216 ? 6.249 35.322 -41.435 1.00 33.56 216 PRO A C 1
ATOM 1763 O O . PRO A 1 216 ? 6.412 34.718 -42.493 1.00 33.56 216 PRO A O 1
ATOM 1766 N N . GLY A 1 217 ? 5.105 35.933 -41.125 1.00 34.28 217 GLY A N 1
ATOM 1767 C CA . GLY A 1 217 ? 4.115 36.297 -42.139 1.00 34.28 217 GLY A CA 1
ATOM 1768 C C . GLY A 1 217 ? 2.716 35.714 -41.960 1.00 34.28 217 GLY A C 1
ATOM 1769 O O . GLY A 1 217 ? 2.290 34.870 -42.741 1.00 34.28 217 GLY A O 1
ATOM 1770 N N . ARG A 1 218 ? 1.936 36.287 -41.041 1.00 30.09 218 ARG A N 1
ATOM 1771 C CA . ARG A 1 218 ? 0.655 36.908 -41.418 1.00 30.09 218 ARG A CA 1
ATOM 1772 C C . ARG A 1 218 ? 0.174 37.830 -40.307 1.00 30.09 218 ARG A C 1
ATOM 1774 O O . ARG A 1 218 ? 0.093 37.434 -39.151 1.00 30.09 218 ARG A O 1
ATOM 1781 N N . ALA A 1 219 ? -0.067 39.073 -40.700 1.00 32.00 219 ALA A N 1
ATOM 1782 C CA . ALA A 1 219 ? -0.517 40.144 -39.840 1.00 32.00 219 ALA A CA 1
ATOM 1783 C C . ALA A 1 219 ? -1.893 39.850 -39.223 1.00 32.00 219 ALA A C 1
ATOM 1785 O O . ALA A 1 219 ? -2.778 39.280 -39.861 1.00 32.00 219 ALA A O 1
ATOM 1786 N N . ASP A 1 220 ? -1.974 40.275 -37.968 1.00 35.94 220 ASP A N 1
ATOM 1787 C CA . ASP A 1 220 ? -3.109 40.699 -37.158 1.00 35.94 220 ASP A CA 1
ATOM 1788 C C . ASP A 1 220 ? -4.435 40.988 -37.890 1.00 35.94 220 ASP A C 1
ATOM 1790 O O . ASP A 1 220 ? -4.454 41.704 -38.891 1.00 35.94 220 ASP A O 1
ATOM 1794 N N . GLN A 1 221 ? -5.538 40.470 -37.330 1.00 30.06 221 GLN A N 1
ATOM 1795 C CA . GLN A 1 221 ? -6.767 41.234 -37.070 1.00 30.06 221 GLN A CA 1
ATOM 1796 C C . GLN A 1 221 ? -7.837 40.353 -36.399 1.00 30.06 221 GLN A C 1
ATOM 1798 O O . GLN A 1 221 ? -8.553 39.607 -37.070 1.00 30.06 221 GLN A O 1
ATOM 1803 N N . ARG A 1 222 ? -7.997 40.507 -35.079 1.00 29.42 222 ARG A N 1
ATOM 1804 C CA . ARG A 1 222 ? -9.227 41.026 -34.437 1.00 29.42 222 ARG A CA 1
ATOM 1805 C C . ARG A 1 222 ? -9.316 40.642 -32.959 1.00 29.42 222 ARG A C 1
ATOM 1807 O O . ARG A 1 222 ? -9.512 39.486 -32.598 1.00 29.42 222 ARG A O 1
ATOM 1814 N N . GLN A 1 223 ? -9.251 41.689 -32.143 1.00 34.41 223 GLN A N 1
ATOM 1815 C CA . GLN A 1 223 ? -9.809 41.802 -30.801 1.00 34.41 223 GLN A CA 1
ATOM 1816 C C . GLN A 1 223 ? -11.262 41.292 -30.764 1.00 34.41 223 GLN A C 1
ATOM 1818 O O . GLN A 1 223 ? -12.065 41.658 -31.625 1.00 34.41 223 GLN A O 1
ATOM 1823 N N . GLY A 1 224 ? -11.608 40.506 -29.748 1.00 28.28 224 GLY A N 1
ATOM 1824 C CA . GLY A 1 224 ? -12.986 40.127 -29.447 1.00 28.28 224 GLY A CA 1
ATOM 1825 C C . GLY A 1 224 ? -13.041 39.165 -28.266 1.00 28.28 224 GLY A C 1
ATOM 1826 O O . GLY A 1 224 ? -12.582 38.032 -28.373 1.00 28.28 224 GLY A O 1
ATOM 1827 N N . ASP A 1 225 ? -13.569 39.651 -27.147 1.00 36.06 225 ASP A N 1
ATOM 1828 C CA . ASP A 1 225 ? -13.855 38.909 -25.919 1.00 36.06 225 ASP A CA 1
ATOM 1829 C C . ASP A 1 225 ? -14.566 37.571 -26.171 1.00 36.06 225 ASP A C 1
ATOM 1831 O O . ASP A 1 225 ? -15.508 37.505 -26.964 1.00 36.06 225 ASP A O 1
ATOM 1835 N N . VAL A 1 226 ? -14.197 36.522 -25.420 1.00 31.48 226 VAL A N 1
ATOM 1836 C CA . VAL A 1 226 ? -15.056 35.339 -25.250 1.00 31.48 226 VAL A CA 1
ATOM 1837 C C . VAL A 1 226 ? -15.111 34.935 -23.765 1.00 31.48 226 VAL A C 1
ATOM 1839 O O . VAL A 1 226 ? -14.055 34.700 -23.173 1.00 31.48 226 VAL A O 1
ATOM 1842 N N . PRO A 1 227 ? -16.305 34.858 -23.139 1.00 31.34 227 PRO A N 1
ATOM 1843 C CA . PRO A 1 227 ? -16.470 34.614 -21.704 1.00 31.34 227 PRO A CA 1
ATOM 1844 C C . PRO A 1 227 ? -16.357 33.133 -21.310 1.00 31.34 227 PRO A C 1
ATOM 1846 O O . PRO A 1 227 ? -16.567 32.233 -22.124 1.00 31.34 227 PRO A O 1
ATOM 1849 N N . LEU A 1 228 ? -16.127 32.909 -20.007 1.00 39.44 228 LEU A N 1
ATOM 1850 C CA . LEU A 1 228 ? -16.366 31.653 -19.285 1.00 39.44 228 LEU A CA 1
ATOM 1851 C C . LEU A 1 228 ? -17.683 30.989 -19.715 1.00 39.44 228 LEU A C 1
ATOM 1853 O O . LEU A 1 228 ? -18.736 31.599 -19.551 1.00 39.44 228 LEU A O 1
ATOM 1857 N N . LEU A 1 229 ? -17.640 29.721 -20.140 1.00 30.20 229 LEU A N 1
ATOM 1858 C CA . LEU A 1 229 ? -18.816 28.841 -20.203 1.00 30.20 229 LEU A CA 1
ATOM 1859 C C . LEU A 1 229 ? -18.411 27.388 -20.499 1.00 30.20 229 LEU A C 1
ATOM 1861 O O . LEU A 1 229 ? -18.495 26.958 -21.638 1.00 30.20 229 LEU A O 1
ATOM 1865 N N . ILE A 1 230 ? -18.038 26.606 -19.478 1.00 31.28 230 ILE A N 1
ATOM 1866 C CA . ILE A 1 230 ? -18.370 25.167 -19.443 1.00 31.28 230 ILE A CA 1
ATOM 1867 C C . ILE A 1 230 ? -18.694 24.787 -17.992 1.00 31.28 230 ILE A C 1
ATOM 1869 O O . ILE A 1 230 ? -17.873 24.263 -17.248 1.00 31.28 230 ILE A O 1
ATOM 1873 N N . THR A 1 231 ? -19.930 25.068 -17.584 1.00 33.66 231 THR A N 1
ATOM 1874 C CA . THR A 1 231 ? -20.606 24.318 -16.523 1.00 33.66 231 THR A CA 1
ATOM 1875 C C . THR A 1 231 ? -21.788 23.574 -17.141 1.00 33.66 231 THR A C 1
ATOM 1877 O O . THR A 1 231 ? -22.507 24.115 -17.977 1.00 33.66 231 THR A O 1
ATOM 1880 N N . ARG A 1 232 ? -21.994 22.340 -16.662 1.00 30.98 232 ARG A N 1
ATOM 1881 C CA . ARG A 1 232 ? -23.204 21.502 -16.773 1.00 30.98 232 ARG A CA 1
ATOM 1882 C C . ARG A 1 232 ? -23.536 20.892 -18.141 1.00 30.98 232 ARG A C 1
ATOM 1884 O O . ARG A 1 232 ? -24.177 21.506 -18.987 1.00 30.98 232 ARG A O 1
ATOM 1891 N N . LYS A 1 233 ? -23.318 19.575 -18.241 1.00 30.84 233 LYS A N 1
ATOM 1892 C CA . LYS A 1 233 ? -24.195 18.692 -19.026 1.00 30.84 233 LYS A CA 1
ATOM 1893 C C . LYS A 1 233 ? -24.244 17.266 -18.458 1.00 30.84 233 LYS A C 1
ATOM 1895 O O . LYS A 1 233 ? -23.738 16.329 -19.053 1.00 30.84 233 LYS A O 1
ATOM 1900 N N . VAL A 1 234 ? -24.909 17.100 -17.312 1.00 34.41 234 VAL A N 1
ATOM 1901 C CA . VAL A 1 234 ? -25.476 15.805 -16.891 1.00 34.41 234 VAL A CA 1
ATOM 1902 C C . VAL A 1 234 ? -26.901 16.053 -16.404 1.00 34.41 234 VAL A C 1
ATOM 1904 O O . VAL A 1 234 ? -27.123 16.408 -15.252 1.00 34.41 234 VAL A O 1
ATOM 1907 N N . LYS A 1 235 ? -27.864 15.959 -17.327 1.00 31.58 235 LYS A N 1
ATOM 1908 C CA . LYS A 1 235 ? -29.280 15.629 -17.074 1.00 31.58 235 LYS A CA 1
ATOM 1909 C C . LYS A 1 235 ? -30.055 15.678 -18.389 1.00 31.58 235 LYS A C 1
ATOM 1911 O O . LYS A 1 235 ? -30.413 16.757 -18.849 1.00 31.58 235 LYS A O 1
ATOM 1916 N N . ARG A 1 236 ? -30.312 14.503 -18.963 1.00 30.41 236 ARG A N 1
ATOM 1917 C CA . ARG A 1 236 ? -31.566 14.087 -19.625 1.00 30.41 236 ARG A CA 1
ATOM 1918 C C . ARG A 1 236 ? -31.264 12.916 -20.547 1.00 30.41 236 ARG A C 1
ATOM 1920 O O . ARG A 1 236 ? -30.738 13.122 -21.631 1.00 30.41 236 ARG A O 1
ATOM 1927 N N . LEU A 1 237 ? -31.652 11.727 -20.112 1.00 29.78 237 LEU A N 1
ATOM 1928 C CA . LEU A 1 237 ? -32.169 10.667 -20.975 1.00 29.78 237 LEU A CA 1
ATOM 1929 C C . LEU A 1 237 ? -32.950 9.711 -20.074 1.00 29.78 237 LEU A C 1
ATOM 1931 O O . LEU A 1 237 ? -32.525 8.616 -19.733 1.00 29.78 237 LEU A O 1
ATOM 1935 N N . SER A 1 238 ? -34.094 10.206 -19.620 1.00 34.12 238 SER A N 1
ATOM 1936 C CA . SER A 1 238 ? -35.222 9.368 -19.259 1.00 34.12 238 SER A CA 1
ATOM 1937 C C . SER A 1 238 ? -36.403 9.837 -20.099 1.00 34.12 238 SER A C 1
ATOM 1939 O O . SER A 1 238 ? -36.662 11.039 -20.188 1.00 34.12 238 SER A O 1
ATOM 1941 N N . LEU A 1 239 ? -37.078 8.839 -20.669 1.00 33.59 239 LEU A N 1
ATOM 1942 C CA . LEU A 1 239 ? -38.332 8.845 -21.420 1.00 33.59 239 LEU A CA 1
ATOM 1943 C C . LEU A 1 239 ? -38.239 8.751 -22.950 1.00 33.59 239 LEU A C 1
ATOM 1945 O O . LEU A 1 239 ? -37.522 9.499 -23.612 1.00 33.59 239 LEU A O 1
ATOM 1949 N N . ILE A 1 240 ? -39.163 7.901 -23.421 1.00 30.81 240 ILE A N 1
ATOM 1950 C CA . ILE A 1 240 ? -39.720 7.675 -24.759 1.00 30.81 240 ILE A CA 1
ATOM 1951 C C . ILE A 1 240 ? -38.825 6.782 -25.644 1.00 30.81 240 ILE A C 1
ATOM 1953 O O . ILE A 1 240 ? -37.753 7.195 -26.063 1.00 30.81 240 ILE A O 1
ATOM 1957 N N . LEU A 1 241 ? -39.162 5.514 -25.904 1.00 28.05 241 LEU A N 1
ATOM 1958 C CA . LEU A 1 241 ? -40.358 4.984 -26.591 1.00 28.05 241 LEU A CA 1
ATOM 1959 C C . LEU A 1 241 ? -40.438 3.442 -26.404 1.00 28.05 241 LEU A C 1
ATOM 1961 O O . LEU A 1 241 ? -39.413 2.844 -26.079 1.00 28.05 241 LEU A O 1
ATOM 1965 N N . PRO A 1 242 ? -41.501 2.789 -26.902 1.00 38.09 242 PRO A N 1
ATOM 1966 C CA . PRO A 1 242 ? -42.859 2.626 -26.381 1.00 38.09 242 PRO A CA 1
ATOM 1967 C C . PRO A 1 242 ? -43.053 1.319 -25.584 1.00 38.09 242 PRO A C 1
ATOM 1969 O O . PRO A 1 242 ? -42.238 0.382 -25.735 1.00 38.09 242 PRO A O 1
#

Solvent-accessible surface area (backbone atoms only — not comparable to full-atom values): 15305 Å² total; per-residue (Å²): 134,82,77,82,72,59,94,90,72,64,92,69,72,76,64,80,78,50,76,81,69,79,52,91,48,93,84,52,66,94,46,90,83,68,73,78,84,43,70,84,39,60,54,51,33,51,51,48,44,36,53,50,15,50,43,63,54,66,63,57,58,67,73,60,50,54,54,48,51,66,73,63,54,70,76,40,57,26,31,59,65,31,50,47,48,26,62,79,44,78,84,56,54,60,14,94,39,69,73,53,59,63,44,48,50,42,48,49,49,24,73,72,44,59,75,94,45,13,26,61,33,46,32,54,27,61,75,42,33,71,73,42,52,66,58,64,76,91,62,35,43,89,56,59,67,28,34,33,57,88,84,24,30,64,92,73,75,46,47,72,59,58,72,44,38,57,58,52,24,47,29,72,46,67,69,47,47,53,76,71,33,54,47,40,92,40,43,64,57,41,58,80,34,81,90,52,78,75,45,51,78,81,80,79,75,74,77,77,73,77,83,79,78,79,76,92,84,79,83,88,89,79,91,76,92,80,81,94,83,89,78,87,91,88,87,88,91,80,87,88,84,135

Organism: NCBI:txid29435

pLDDT: mean 76.36, std 25.67, range [28.05, 98.69]

Foldseek 3Di:
DDDDDDPPPDDDPVVVPPDDDQPPPPPGDPDPPPDDQDCLQQQSVVVLLLVLLLCLLVVDDPVVLVVSCVVSPCFQPAQLSQLLNCLPVPPTHHHPDHSQVPPCVLVVVLLPDDQVCNQVSLVVSLVCRLVRQDDDDRSHHPCNQLCDCVNNNVVNVSRPHQAPSNSSSSCSSRVHDNVNVQQPRHYQCCSNVVPDPHSHDDDDDDPPDPVVPPDDDDDDDDDDDDDDDDDDDDDDDDDDDD

Secondary structure (DSSP, 8-state):
---PPPTTSS--GGGGSS---S-SSTT--SSTT-----TTSHHHHHHHHHHHHHHHHTT--HHHHHHHHHHH--TTT-HHHHHHHHTTSTTPPPPSS-S-HHHHHHHHHHHHS-HHHHHHHHHHHHHHHHHHH---GGGS-TTTTTT-TTTS-GGGT-------HHHHHHHHHH----GGGTT-TT--GGGG-TTSPPSSPPP------GGG------------------------------

Mean predicted aligned error: 14.32 Å

Nearest PDB structures (foldseek):
  2fef-assembly1_B  TM=6.961E-01  e=3.443E-03  Pseudomonas aeruginosa PAO1
  1f99-assembly1_B  TM=2.191E-01  e=4.426E+00  Polysiphonia stricta

Radius of gyration: 24.41 Å; Cα contacts (8 Å, |Δi|>4): 239; chains: 1; bounding box: 62×64×69 Å

Sequence (242 aa):
MNAQLKPGQGWDHRHLLTAPLASDDPRSHTDLHSWVFKLSDLNHYNWCFWLVGLALALEIPDEQWQRLLVLIGGEGEDELLDRVIDSRQPGRKIGTMLLHNKPYARLLKAVNAPKEQHAVLLRDFLEHWYAELKRKGKDELWWYIYGDPEKYPLEKGSYFGRWCIEAVAAVKAFELDDSLCLGHEHYPGDLLRPDGPSTHPGRSEPNRCPYRSALPGRADQRQGDVPLLITRKVKRLSLILP